Protein AF-0000000067518482 (afdb_homodimer)

Sequence (360 aa):
MDGDGMKELKRYRFFFIFLLGLFILTFINQSLGWRALQLTGNSILDMLFLLPPVLLFVGLLDQWVKKETLMKYMDKKSGIYGILFSLLLGGIAA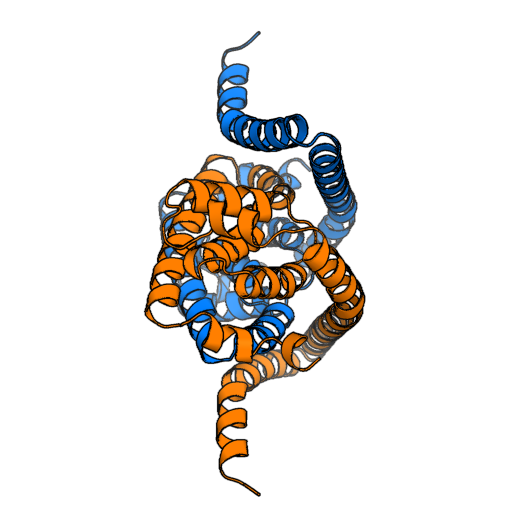GPLYVAFPIAALLLKKGASIRYIVFFLGVWTTAKLPILVYEYSSFGATFTLIHIGFGLVFFYIMGIIFERFYDQEELLRYDVMEEMMDGDGMKELKRYRFFFIFLLGLFILTFINQSLGWRALQLTGNSILDMLFLLPPVLLFVGLLDQWVKKETLMKYMDKKSGIYGILFSLLLGGIAAGPLYVAFPIAALLLKKGASIRYIVFFLGVWTTAKLPILVYEYSSFGATFTLIHIGFGLVFFYIMGIIFERFYDQEELLRYDVMEEM

InterPro domains:
  IPR005524 Predicted permease DUF318 [PF03773] (36-176)

Structure (mmCIF, N/CA/C/O backbone):
data_AF-0000000067518482-model_v1
#
loop_
_entity.id
_entity.type
_entity.pdbx_description
1 polymer Permease
#
loop_
_atom_site.group_PDB
_atom_site.id
_atom_site.type_symbol
_atom_site.label_atom_id
_atom_site.label_alt_id
_atom_site.label_comp_id
_atom_site.label_asym_id
_atom_site.label_entity_id
_atom_site.label_seq_id
_atom_site.pdbx_PDB_ins_code
_atom_site.Cartn_x
_atom_site.Cartn_y
_atom_site.Cartn_z
_atom_site.occupancy
_atom_site.B_iso_or_equiv
_atom_site.auth_seq_id
_atom_site.auth_comp_id
_atom_site.auth_asym_id
_atom_site.auth_atom_id
_atom_site.pdbx_PDB_model_num
ATOM 1 N N . MET A 1 1 ? 5.207 -3.809 39.375 1 31.06 1 MET A N 1
ATOM 2 C CA . MET A 1 1 ? 5.242 -4.137 37.938 1 31.06 1 MET A CA 1
ATOM 3 C C . MET A 1 1 ? 3.912 -3.807 37.281 1 31.06 1 MET A C 1
ATOM 5 O O . MET A 1 1 ? 2.924 -4.516 37.469 1 31.06 1 MET A O 1
ATOM 9 N N . ASP A 1 2 ? 3.574 -2.568 36.844 1 39.62 2 ASP A N 1
ATOM 10 C CA . ASP A 1 2 ? 2.293 -1.878 36.938 1 39.62 2 ASP A CA 1
ATOM 11 C C . ASP A 1 2 ? 1.369 -2.262 35.781 1 39.62 2 ASP A C 1
ATOM 13 O O . ASP A 1 2 ? 1.831 -2.729 34.75 1 39.62 2 ASP A O 1
ATOM 17 N N . GLY A 1 3 ? 0.016 -2.172 35.969 1 45.78 3 GLY A N 1
ATOM 18 C CA . GLY A 1 3 ? -1.183 -2.43 35.188 1 45.78 3 GLY A CA 1
ATOM 19 C C . GLY A 1 3 ? -1.07 -1.954 33.75 1 45.78 3 GLY A C 1
ATOM 20 O O . GLY A 1 3 ? -1.783 -2.443 32.875 1 45.78 3 GLY A O 1
ATOM 21 N N . ASP A 1 4 ? -0.417 -0.944 33.469 1 44.88 4 ASP A N 1
ATOM 22 C CA . ASP A 1 4 ? -0.22 -0.308 32.156 1 44.88 4 ASP A CA 1
ATOM 23 C C . ASP A 1 4 ? 0.688 -1.152 31.266 1 44.88 4 ASP A C 1
ATOM 25 O O . ASP A 1 4 ? 0.603 -1.079 30.031 1 44.88 4 ASP A O 1
ATOM 29 N N . GLY A 1 5 ? 1.552 -1.879 31.75 1 42.25 5 GLY A N 1
ATOM 30 C CA . GLY A 1 5 ? 2.475 -2.773 31.078 1 42.25 5 GLY A CA 1
ATOM 31 C C . GLY A 1 5 ? 1.782 -3.938 30.391 1 42.25 5 GLY A C 1
ATOM 32 O O . GLY A 1 5 ? 2.199 -4.371 29.312 1 42.25 5 GLY A O 1
ATOM 33 N N . MET A 1 6 ? 0.804 -4.469 31.016 1 44 6 MET A N 1
ATOM 34 C CA . MET A 1 6 ? 0.099 -5.637 30.484 1 44 6 MET A CA 1
ATOM 35 C C . MET A 1 6 ? -0.773 -5.254 29.297 1 44 6 MET A C 1
ATOM 37 O O . MET A 1 6 ? -1.051 -6.086 28.438 1 44 6 MET A O 1
ATOM 41 N N . LYS A 1 7 ? -1.356 -4.043 29.344 1 45.06 7 LYS A N 1
ATOM 42 C CA . LYS A 1 7 ? -2.174 -3.609 28.219 1 45.06 7 LYS A CA 1
ATOM 43 C C . LYS A 1 7 ? -1.314 -3.355 26.969 1 45.06 7 LYS A C 1
ATOM 45 O O . LYS A 1 7 ? -1.754 -3.592 25.844 1 45.06 7 LYS A O 1
ATOM 50 N N . GLU A 1 8 ? -0.132 -2.885 27.109 1 43.56 8 GLU A N 1
ATOM 51 C CA . GLU A 1 8 ? 0.825 -2.74 26.016 1 43.56 8 GLU A CA 1
ATOM 52 C C . GLU A 1 8 ? 1.25 -4.102 25.469 1 43.56 8 GLU A C 1
ATOM 54 O O . GLU A 1 8 ? 1.471 -4.254 24.266 1 43.56 8 GLU A O 1
ATOM 59 N N . LEU A 1 9 ? 1.416 -5.051 26.375 1 43.38 9 LEU A N 1
ATOM 60 C CA . LEU A 1 9 ? 1.848 -6.379 25.953 1 43.38 9 LEU A CA 1
ATOM 61 C C . LEU A 1 9 ? 0.787 -7.043 25.094 1 43.38 9 LEU A C 1
ATOM 63 O O . LEU A 1 9 ? 1.115 -7.746 24.125 1 43.38 9 LEU A O 1
ATOM 67 N N . LYS A 1 10 ? -0.433 -6.844 25.422 1 47.19 10 LYS A N 1
ATOM 68 C CA . LYS A 1 10 ? -1.523 -7.414 24.641 1 47.19 10 LYS A CA 1
ATOM 69 C C . LYS A 1 10 ? -1.585 -6.785 23.25 1 47.19 10 LYS A C 1
ATOM 71 O O . LYS A 1 10 ? -1.958 -7.449 22.281 1 47.19 10 LYS A O 1
ATOM 76 N N . ARG A 1 11 ? -1.484 -5.48 23.234 1 42.28 11 ARG A N 1
ATOM 77 C CA . ARG A 1 11 ? -1.442 -4.738 21.984 1 42.28 11 ARG A CA 1
ATOM 78 C C . ARG A 1 11 ? -0.345 -5.277 21.078 1 42.28 11 ARG A C 1
ATOM 80 O O . ARG A 1 11 ? -0.519 -5.332 19.844 1 42.28 11 ARG A O 1
ATOM 87 N N . TYR A 1 12 ? 0.731 -5.773 21.688 1 41.78 12 TYR A N 1
ATOM 88 C CA . TYR A 1 12 ? 1.867 -6.34 20.969 1 41.78 12 TYR A CA 1
ATOM 89 C C . TYR A 1 12 ? 1.658 -7.824 20.703 1 41.78 12 TYR A C 1
ATOM 91 O O . TYR A 1 12 ? 2.508 -8.477 20.094 1 41.78 12 TYR A O 1
ATOM 99 N N . ARG A 1 13 ? 0.542 -8.266 21.141 1 45 13 ARG A N 1
ATOM 100 C CA . ARG A 1 13 ? 0.273 -9.695 20.953 1 45 13 ARG A CA 1
ATOM 101 C C . ARG A 1 13 ? 0.223 -10.055 19.484 1 45 13 ARG A C 1
ATOM 103 O O . ARG A 1 13 ? 0.761 -11.086 19.062 1 45 13 ARG A O 1
ATOM 110 N N . PHE A 1 14 ? -0.592 -9.297 18.766 1 38.81 14 PHE A N 1
ATOM 111 C CA . PHE A 1 14 ? -0.639 -9.594 17.344 1 38.81 14 PHE A CA 1
ATOM 112 C C . PHE A 1 14 ? 0.748 -9.484 16.719 1 38.81 14 PHE A C 1
ATOM 114 O O . PHE A 1 14 ? 1.125 -10.305 15.875 1 38.81 14 PHE A O 1
ATOM 121 N N . PHE A 1 15 ? 1.521 -8.406 17.125 1 41.53 15 PHE A N 1
ATOM 122 C CA . PHE A 1 15 ? 2.943 -8.367 16.812 1 41.53 15 PHE A CA 1
ATOM 123 C C . PHE A 1 15 ? 3.639 -9.641 17.281 1 41.53 15 PHE A C 1
ATOM 125 O O . PHE A 1 15 ? 4.434 -10.234 16.547 1 41.53 15 PHE A O 1
ATOM 132 N N . PHE A 1 16 ? 3.225 -10.047 18.422 1 44.53 16 PHE A N 1
ATOM 133 C CA . PHE A 1 16 ? 3.812 -11.258 18.984 1 44.53 16 PHE A CA 1
ATOM 134 C C . PHE A 1 16 ? 3.34 -12.484 18.219 1 44.53 16 PHE A C 1
ATOM 136 O O . PHE A 1 16 ? 4.121 -13.406 17.953 1 44.53 16 PHE A O 1
ATOM 143 N N . ILE A 1 17 ? 2.16 -12.477 17.766 1 48.31 17 ILE A N 1
ATOM 144 C CA . ILE A 1 17 ? 1.661 -13.617 17.016 1 48.31 17 ILE A CA 1
ATOM 145 C C . ILE A 1 17 ? 2.297 -13.648 15.633 1 48.31 17 ILE A C 1
ATOM 147 O O . ILE A 1 17 ? 2.689 -14.711 15.141 1 48.31 17 ILE A O 1
ATOM 151 N N . PHE A 1 18 ? 2.346 -12.508 14.984 1 44.28 18 PHE A N 1
ATOM 152 C CA . PHE A 1 18 ? 3.064 -12.422 13.719 1 44.28 18 PHE A CA 1
ATOM 153 C C . PHE A 1 18 ? 4.531 -12.789 13.898 1 44.28 18 PHE A C 1
ATOM 155 O O . PHE A 1 18 ? 5.09 -13.555 13.117 1 44.28 18 PHE A O 1
ATOM 162 N N . LEU A 1 19 ? 5.145 -12.203 14.945 1 48.22 19 LEU A N 1
ATOM 163 C CA . LEU A 1 19 ? 6.492 -12.609 15.312 1 48.22 19 LEU A CA 1
ATOM 164 C C . LEU A 1 19 ? 6.543 -14.102 15.617 1 48.22 19 LEU A C 1
ATOM 166 O O . LEU A 1 19 ? 7.504 -14.789 15.25 1 48.22 19 LEU A O 1
ATOM 170 N N . LEU A 1 20 ? 5.539 -14.523 16.172 1 48.78 20 LEU A N 1
ATOM 171 C CA . LEU A 1 20 ? 5.449 -15.945 16.469 1 48.78 20 LEU A CA 1
ATOM 172 C C . LEU A 1 20 ? 5.312 -16.75 15.18 1 48.78 20 LEU A C 1
ATOM 174 O O . LEU A 1 20 ? 5.926 -17.812 15.039 1 48.78 20 LEU A O 1
ATOM 178 N N . GLY A 1 21 ? 4.531 -16.344 14.297 1 49.41 21 GLY A N 1
ATOM 179 C CA . GLY A 1 21 ? 4.434 -17.016 13.016 1 49.41 21 GLY A CA 1
ATOM 180 C C . GLY A 1 21 ? 5.742 -17.031 12.25 1 49.41 21 GLY A C 1
ATOM 181 O O . GLY A 1 21 ? 6.141 -18.078 11.711 1 49.41 21 GLY A O 1
ATOM 182 N N . LEU A 1 22 ? 6.328 -15.797 12.164 1 48.97 22 LEU A N 1
ATOM 183 C CA . LEU A 1 22 ? 7.688 -15.773 11.641 1 48.97 22 LEU A CA 1
ATOM 184 C C . LEU A 1 22 ? 8.594 -16.719 12.43 1 48.97 22 LEU A C 1
ATOM 186 O O . LEU A 1 22 ? 9.445 -17.391 11.852 1 48.97 22 LEU A O 1
ATOM 190 N N . PHE A 1 23 ? 8.344 -16.609 13.688 1 49.47 23 PHE A N 1
ATOM 191 C CA . PHE A 1 23 ? 9.086 -17.5 14.578 1 49.47 23 PHE A CA 1
ATOM 192 C C . PHE A 1 23 ? 8.797 -18.953 14.258 1 49.47 23 PHE A C 1
ATOM 194 O O . PHE A 1 23 ? 9.719 -19.781 14.195 1 49.47 23 PHE A O 1
ATOM 201 N N . ILE A 1 24 ? 7.625 -19.266 14.102 1 49.78 24 ILE A N 1
ATOM 202 C CA . ILE A 1 24 ? 7.262 -20.641 13.773 1 49.78 24 ILE A CA 1
ATOM 203 C C . ILE A 1 24 ? 7.82 -21.016 12.398 1 49.78 24 ILE A C 1
ATOM 205 O O . ILE A 1 24 ? 8.375 -22.109 12.219 1 49.78 24 ILE A O 1
ATOM 209 N N . LEU A 1 25 ? 7.676 -20.234 11.492 1 47.28 25 LEU A N 1
ATOM 210 C CA . LEU A 1 25 ? 8.266 -20.5 10.18 1 47.28 25 LEU A CA 1
ATOM 211 C C . LEU A 1 25 ? 9.773 -20.688 10.289 1 47.28 25 LEU A C 1
ATOM 213 O O . LEU A 1 25 ? 10.352 -21.531 9.602 1 47.28 25 LEU A O 1
ATOM 217 N N . THR A 1 26 ? 10.305 -19.766 11.102 1 47.78 26 THR A N 1
ATOM 218 C CA . THR A 1 26 ? 11.727 -19.953 11.383 1 47.78 26 THR A CA 1
ATOM 219 C C . THR A 1 26 ? 11.969 -21.328 11.992 1 47.78 26 THR A C 1
ATOM 221 O O . THR A 1 26 ? 13.008 -21.953 11.734 1 47.78 26 THR A O 1
ATOM 224 N N . PHE A 1 27 ? 11.086 -21.625 12.781 1 46.88 27 PHE A N 1
ATOM 225 C CA . PHE A 1 27 ? 11.266 -22.922 13.422 1 46.88 27 PHE A CA 1
ATOM 226 C C . PHE A 1 27 ? 11.039 -24.062 12.43 1 46.88 27 PHE A C 1
ATOM 228 O O . PHE A 1 27 ? 11.602 -25.141 12.578 1 46.88 27 PHE A O 1
ATOM 235 N N . ILE A 1 28 ? 10.125 -23.984 11.672 1 48.78 28 ILE A N 1
ATOM 236 C CA . ILE A 1 28 ? 9.898 -25.094 10.758 1 48.78 28 ILE A CA 1
ATOM 237 C C . ILE A 1 28 ? 11.047 -25.188 9.758 1 48.78 28 ILE A C 1
ATOM 239 O O . ILE A 1 28 ? 11.555 -26.266 9.484 1 48.78 28 ILE A O 1
ATOM 243 N N . ASN A 1 29 ? 11.344 -24.062 8.953 1 49.12 29 ASN A N 1
ATOM 244 C CA . ASN A 1 29 ? 12.57 -24.031 8.164 1 49.12 29 ASN A CA 1
ATOM 245 C C . ASN A 1 29 ? 13.516 -22.938 8.641 1 49.12 29 ASN A C 1
ATOM 247 O O . ASN A 1 29 ? 13.273 -21.75 8.398 1 49.12 29 ASN A O 1
ATOM 251 N N . GLN A 1 30 ? 14.336 -23.281 9.633 1 53.25 30 GLN A N 1
ATOM 252 C CA . GLN A 1 30 ? 15.258 -22.453 10.406 1 53.25 30 GLN A CA 1
ATOM 253 C C . GLN A 1 30 ? 16.016 -21.5 9.508 1 53.25 30 GLN A C 1
ATOM 255 O O . GLN A 1 30 ? 16.219 -20.328 9.859 1 53.25 30 GLN A O 1
ATOM 260 N N . SER A 1 31 ? 16.453 -21.969 8.469 1 55.66 31 SER A N 1
ATOM 261 C CA . SER A 1 31 ? 17.312 -21.141 7.625 1 55.66 31 SER A CA 1
ATOM 262 C C . SER A 1 31 ? 16.516 -20.031 6.957 1 55.66 31 SER A C 1
ATOM 264 O O . SER A 1 31 ? 16.953 -18.875 6.938 1 55.66 31 SER A O 1
ATOM 266 N N . LEU A 1 32 ? 15.328 -20.391 6.586 1 53.41 32 LEU A N 1
ATOM 267 C CA . LEU A 1 32 ? 14.484 -19.438 5.879 1 53.41 32 LEU A CA 1
ATOM 268 C C . LEU A 1 32 ? 13.914 -18.391 6.84 1 53.41 32 LEU A C 1
ATOM 270 O O . LEU A 1 32 ? 13.836 -17.219 6.508 1 53.41 32 LEU A O 1
ATOM 274 N N . GLY A 1 33 ? 13.57 -18.812 8 1 56.03 33 GLY A N 1
ATOM 275 C CA . GLY A 1 33 ? 13.039 -17.938 9.023 1 56.03 33 GLY A CA 1
ATOM 276 C C . GLY A 1 33 ? 14.039 -16.891 9.484 1 56.03 33 GLY A C 1
ATOM 277 O O . GLY A 1 33 ? 13.695 -15.711 9.625 1 56.03 33 GLY A O 1
ATOM 278 N N . TRP A 1 34 ? 15.234 -17.375 9.703 1 57.88 34 TRP A N 1
ATOM 279 C CA . TRP A 1 34 ? 16.297 -16.484 10.172 1 57.88 34 TRP A CA 1
ATOM 280 C C . TRP A 1 34 ? 16.594 -15.422 9.125 1 57.88 34 TRP A C 1
ATOM 282 O O . TRP A 1 34 ? 16.812 -14.25 9.461 1 57.88 34 TRP A O 1
ATOM 292 N N . ARG A 1 35 ? 16.562 -15.859 7.957 1 58.62 35 ARG A N 1
ATOM 293 C CA . ARG A 1 35 ? 16.859 -14.922 6.879 1 58.62 35 ARG A CA 1
ATOM 294 C C . ARG A 1 35 ? 15.742 -13.883 6.738 1 58.62 35 ARG A C 1
ATOM 296 O O . ARG A 1 35 ? 16.016 -12.703 6.543 1 58.62 35 ARG A O 1
ATOM 303 N N . ALA A 1 36 ? 14.547 -14.367 6.918 1 59.84 36 ALA A N 1
ATOM 304 C CA . ALA A 1 36 ? 13.414 -13.445 6.875 1 59.84 36 ALA A CA 1
ATOM 305 C C . ALA A 1 36 ? 13.484 -12.438 8.016 1 59.84 36 ALA A C 1
ATOM 307 O O . ALA A 1 36 ? 13.234 -11.242 7.816 1 59.84 36 ALA A O 1
ATOM 308 N N . LEU A 1 37 ? 13.836 -12.914 9.164 1 62.88 37 LEU A N 1
ATOM 309 C CA . LEU A 1 37 ? 13.969 -12.047 10.328 1 62.88 37 LEU A CA 1
ATOM 310 C C . LEU A 1 37 ? 15.102 -11.039 10.133 1 62.88 37 LEU A C 1
ATOM 312 O O . LEU A 1 37 ? 14.977 -9.875 10.516 1 62.88 37 LEU A O 1
ATOM 316 N N . GLN A 1 38 ? 16.125 -11.547 9.586 1 63.09 38 GLN A N 1
ATOM 317 C CA . GLN A 1 38 ? 17.25 -10.656 9.32 1 63.09 38 GLN A CA 1
ATOM 318 C C . GLN A 1 38 ? 16.891 -9.594 8.289 1 63.09 38 GLN A C 1
ATOM 320 O O . GLN A 1 38 ? 17.266 -8.43 8.438 1 63.09 38 GLN A O 1
ATOM 325 N N . LEU A 1 39 ? 16.172 -10.102 7.324 1 60.75 39 LEU A N 1
ATOM 326 C CA . LEU A 1 39 ? 15.766 -9.156 6.297 1 60.75 39 LEU A CA 1
ATOM 327 C C . LEU A 1 39 ? 14.812 -8.109 6.871 1 60.75 39 LEU A C 1
ATOM 329 O O . LEU A 1 39 ? 14.953 -6.918 6.59 1 60.75 39 LEU A O 1
ATOM 333 N N . THR A 1 40 ? 13.914 -8.633 7.684 1 62 40 THR A N 1
ATOM 334 C CA . THR A 1 40 ? 12.977 -7.719 8.328 1 62 40 THR A CA 1
ATOM 335 C C . THR A 1 40 ? 13.711 -6.789 9.289 1 62 40 THR A C 1
ATOM 337 O O . THR A 1 40 ? 13.438 -5.586 9.328 1 62 40 THR A O 1
ATOM 340 N N . GLY A 1 41 ? 14.578 -7.348 10.008 1 65.62 41 GLY A N 1
ATOM 341 C CA . GLY A 1 41 ? 15.383 -6.547 10.914 1 65.62 41 GLY A CA 1
ATOM 342 C C . GLY A 1 41 ? 16.188 -5.469 10.203 1 65.62 41 GLY A C 1
ATOM 343 O O . GLY A 1 41 ? 16.219 -4.32 10.641 1 65.62 41 GLY A O 1
ATOM 344 N N . ASN A 1 42 ? 16.812 -5.867 9.109 1 64 42 ASN A N 1
ATOM 345 C CA . ASN A 1 42 ? 17.578 -4.906 8.328 1 64 42 ASN A CA 1
ATOM 346 C C . ASN A 1 42 ? 16.688 -3.811 7.75 1 64 42 ASN A C 1
ATOM 348 O O . ASN A 1 42 ? 17.078 -2.648 7.68 1 64 42 ASN A O 1
ATOM 352 N N . SER A 1 43 ? 15.477 -4.254 7.402 1 62.69 43 SER A N 1
ATOM 353 C CA . SER A 1 43 ? 14.539 -3.262 6.887 1 62.69 43 SER A CA 1
ATOM 354 C C . SER A 1 43 ? 14.141 -2.262 7.965 1 62.69 43 SER A C 1
ATOM 356 O O . SER A 1 43 ? 13.984 -1.071 7.688 1 62.69 43 SER A O 1
ATOM 358 N N . ILE A 1 44 ? 14.039 -2.797 9.148 1 67.56 44 ILE A N 1
ATOM 359 C CA . ILE A 1 44 ? 13.703 -1.922 10.266 1 67.56 44 ILE A CA 1
ATOM 360 C C . ILE A 1 44 ? 14.859 -0.953 10.523 1 67.56 44 ILE A C 1
ATOM 362 O O . ILE A 1 44 ? 14.633 0.242 10.734 1 67.56 44 ILE A O 1
ATOM 366 N N . LEU A 1 45 ? 16.016 -1.539 10.398 1 65.25 45 LEU A N 1
ATOM 367 C CA . LEU A 1 45 ? 17.188 -0.687 10.594 1 65.25 45 LEU A CA 1
ATOM 368 C C . LEU A 1 45 ? 17.297 0.352 9.477 1 65.25 45 LEU A C 1
ATOM 370 O O . LEU A 1 45 ? 17.609 1.514 9.734 1 65.25 45 LEU A O 1
ATOM 374 N N . ASP A 1 46 ? 17.016 -0.077 8.281 1 64.56 46 ASP A N 1
ATOM 375 C CA . ASP A 1 46 ? 17 0.847 7.152 1 64.56 46 ASP A CA 1
ATOM 376 C C . ASP A 1 46 ? 15.992 1.976 7.387 1 64.56 46 ASP A C 1
ATOM 378 O O . ASP A 1 46 ? 16.297 3.143 7.121 1 64.56 46 ASP A O 1
ATOM 382 N N . MET A 1 47 ? 14.945 1.596 7.918 1 64.69 47 MET A N 1
ATOM 383 C CA . MET A 1 47 ? 13.898 2.578 8.188 1 64.69 47 MET A CA 1
ATOM 384 C C . MET A 1 47 ? 14.344 3.564 9.258 1 64.69 47 MET A C 1
ATOM 386 O O . MET A 1 47 ? 14.125 4.77 9.125 1 64.69 47 MET A O 1
ATOM 390 N N . LEU A 1 48 ? 14.953 2.979 10.273 1 70.06 48 LEU A N 1
ATOM 391 C CA . LEU A 1 48 ? 15.391 3.834 11.375 1 70.06 48 LEU A CA 1
ATOM 392 C C . LEU A 1 48 ? 16.453 4.82 10.898 1 70.06 48 LEU A C 1
ATOM 394 O O . LEU A 1 48 ? 16.484 5.973 11.336 1 70.06 48 LEU A O 1
ATOM 398 N N . PHE A 1 49 ? 17.25 4.309 10 1 68 49 PHE A N 1
ATOM 399 C CA . PHE A 1 49 ? 18.312 5.172 9.492 1 68 49 PHE A CA 1
ATOM 400 C C . PHE A 1 49 ? 17.75 6.223 8.539 1 68 49 PHE A C 1
ATOM 402 O O . PHE A 1 49 ? 18.297 7.324 8.438 1 68 49 PHE A O 1
ATOM 409 N N . LEU A 1 50 ? 16.703 5.875 7.953 1 69 50 LEU A N 1
ATOM 410 C CA . LEU A 1 50 ? 16.078 6.781 6.992 1 69 50 LEU A CA 1
ATOM 411 C C . LEU A 1 50 ? 15.258 7.844 7.707 1 69 50 LEU A C 1
ATOM 413 O O . LEU A 1 50 ? 15.086 8.953 7.195 1 69 50 LEU A O 1
ATOM 417 N N . LEU A 1 51 ? 14.898 7.609 8.945 1 71.25 51 LEU A N 1
ATOM 418 C CA . LEU A 1 51 ? 13.977 8.477 9.664 1 71.25 51 LEU A CA 1
ATOM 419 C C . LEU A 1 51 ? 14.602 9.836 9.938 1 71.25 51 LEU A C 1
ATOM 421 O O . LEU A 1 51 ? 13.992 10.875 9.68 1 71.25 51 LEU A O 1
ATOM 425 N N . PRO A 1 52 ? 15.836 9.875 10.359 1 69.69 52 PRO A N 1
ATOM 426 C CA . PRO A 1 52 ? 16.406 11.188 10.68 1 69.69 52 PRO A CA 1
ATOM 427 C C . PRO A 1 52 ? 16.453 12.117 9.469 1 69.69 52 PRO A C 1
ATOM 429 O O . PRO A 1 52 ? 15.992 13.258 9.531 1 69.69 52 PRO A O 1
ATOM 432 N N . PRO A 1 53 ? 16.984 11.664 8.375 1 74.06 53 PRO A N 1
ATOM 433 C CA . PRO A 1 53 ? 16.969 12.539 7.199 1 74.06 53 PRO A CA 1
ATOM 434 C C . PRO A 1 53 ? 15.547 12.938 6.793 1 74.06 53 PRO A C 1
ATOM 436 O O . PRO A 1 53 ? 15.32 14.062 6.336 1 74.06 53 PRO A O 1
ATOM 439 N N . VAL A 1 54 ? 14.625 12.102 6.922 1 72.81 54 VAL A N 1
ATOM 440 C CA . VAL A 1 54 ? 13.242 12.367 6.555 1 72.81 54 VAL A CA 1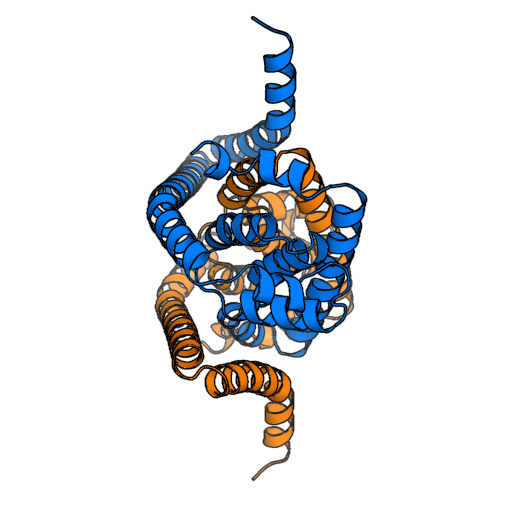
ATOM 441 C C . VAL A 1 54 ? 12.656 13.43 7.484 1 72.81 54 VAL A C 1
ATOM 443 O O . VAL A 1 54 ? 11.953 14.336 7.031 1 72.81 54 VAL A O 1
ATOM 446 N N . LEU A 1 55 ? 13.023 13.289 8.711 1 73.69 55 LEU A N 1
ATOM 447 C CA . LEU A 1 55 ? 12.531 14.273 9.664 1 73.69 55 LEU A CA 1
ATOM 448 C C . LEU A 1 55 ? 13.102 15.656 9.367 1 73.69 55 LEU A C 1
ATOM 450 O O . LEU A 1 55 ? 12.406 16.656 9.516 1 73.69 55 LEU A O 1
ATOM 454 N N . LEU A 1 56 ? 14.328 15.609 9.008 1 75.12 56 LEU A N 1
ATOM 455 C CA . LEU A 1 56 ? 14.945 16.875 8.625 1 75.12 56 LEU A CA 1
ATOM 456 C C . LEU A 1 56 ? 14.219 17.484 7.43 1 75.12 56 LEU A C 1
ATOM 458 O O . LEU A 1 56 ? 13.961 18.703 7.406 1 75.12 56 LEU A O 1
ATOM 462 N N . PHE A 1 57 ? 13.898 16.688 6.52 1 74.69 57 PHE A N 1
ATOM 463 C CA . PHE A 1 57 ? 13.18 17.141 5.332 1 74.69 57 PHE A CA 1
ATOM 464 C C . PHE A 1 57 ? 11.789 17.656 5.695 1 74.69 57 PHE A C 1
ATOM 466 O O . PHE A 1 57 ? 11.344 18.688 5.188 1 74.69 57 PHE A O 1
ATOM 473 N N . VAL A 1 58 ? 11.211 16.922 6.527 1 74.75 58 VAL A N 1
ATOM 474 C CA . VAL A 1 58 ? 9.875 17.312 6.953 1 74.75 58 VAL A CA 1
ATOM 475 C C . VAL A 1 58 ? 9.93 18.641 7.691 1 74.75 58 VAL A C 1
ATOM 477 O O . VAL A 1 58 ? 9.023 19.469 7.559 1 74.75 58 VAL A O 1
ATOM 480 N N . GLY A 1 59 ? 10.945 18.781 8.445 1 71.69 59 GLY A N 1
ATOM 481 C CA . GLY A 1 59 ? 11.148 20.078 9.094 1 71.69 59 GLY A CA 1
ATOM 482 C C . GLY A 1 59 ? 11.242 21.219 8.102 1 71.69 59 GLY A C 1
ATOM 483 O O . GLY A 1 59 ? 10.641 22.281 8.305 1 71.69 59 GLY A O 1
ATOM 484 N N . LEU A 1 60 ? 11.93 20.984 7.094 1 72.19 60 LEU A N 1
ATOM 485 C CA . LEU A 1 60 ? 12.055 22 6.047 1 72.19 60 LEU A CA 1
ATOM 486 C C . LEU A 1 60 ? 10.711 22.25 5.359 1 72.19 60 LEU A C 1
ATOM 488 O O . LEU A 1 60 ? 10.359 23.391 5.066 1 72.19 60 LEU A O 1
ATOM 492 N N . LEU A 1 61 ? 10.031 21.156 5.137 1 76.25 61 LEU A N 1
ATOM 493 C CA . LEU A 1 61 ? 8.711 21.266 4.539 1 76.25 61 LEU A CA 1
ATOM 494 C C . LEU A 1 61 ? 7.781 22.109 5.422 1 76.25 61 LEU A C 1
ATOM 496 O O . LEU A 1 61 ? 6.953 22.859 4.914 1 76.25 61 LEU A O 1
ATOM 500 N N . ASP A 1 62 ? 7.961 21.906 6.676 1 79.81 62 ASP A N 1
ATOM 501 C CA . ASP A 1 62 ? 7.148 22.641 7.641 1 79.81 62 ASP A CA 1
ATOM 502 C C . ASP A 1 62 ? 7.32 24.141 7.469 1 79.81 62 ASP A C 1
ATOM 504 O O . ASP A 1 62 ? 6.352 24.906 7.559 1 79.81 62 ASP A O 1
ATOM 508 N N . GLN A 1 63 ? 8.492 24.5 7.145 1 75.69 63 GLN A N 1
ATOM 509 C CA . GLN A 1 63 ? 8.789 25.922 6.977 1 75.69 63 GLN A CA 1
ATOM 510 C C . GLN A 1 63 ? 8.297 26.438 5.625 1 75.69 63 GLN A C 1
ATOM 512 O O . GLN A 1 63 ? 7.883 27.578 5.504 1 75.69 63 GLN A O 1
ATOM 517 N N . TRP A 1 64 ? 8.305 25.562 4.664 1 74.56 64 TRP A N 1
ATOM 518 C CA . TRP A 1 64 ? 7.992 25.969 3.297 1 74.56 64 TRP A CA 1
ATOM 519 C C . TRP A 1 64 ? 6.488 25.922 3.049 1 74.56 64 TRP A C 1
ATOM 521 O O . TRP A 1 64 ? 5.965 26.688 2.23 1 74.56 64 TRP A O 1
ATOM 531 N N . VAL A 1 65 ? 5.844 24.984 3.703 1 77.19 65 VAL A N 1
ATOM 532 C CA . VAL A 1 65 ? 4.41 24.812 3.496 1 77.19 65 VAL A CA 1
ATOM 533 C C . VAL A 1 65 ? 3.635 25.688 4.477 1 77.19 65 VAL A C 1
ATOM 535 O O . VAL A 1 65 ? 3.729 25.5 5.691 1 77.19 65 VAL A O 1
ATOM 538 N N . LYS A 1 66 ? 2.916 26.625 3.918 1 80.12 66 LYS A N 1
ATOM 539 C CA . LYS A 1 66 ? 2.111 27.516 4.75 1 80.12 66 LYS A CA 1
ATOM 540 C C . LYS A 1 66 ? 0.812 26.828 5.18 1 80.12 66 LYS A C 1
ATOM 542 O O . LYS A 1 66 ? 0.172 26.141 4.387 1 80.12 66 LYS A O 1
ATOM 547 N N . LYS A 1 67 ? 0.49 27.031 6.375 1 85.31 67 LYS A N 1
ATOM 548 C CA . LYS A 1 67 ? -0.735 26.484 6.953 1 85.31 67 LYS A CA 1
ATOM 549 C C . LYS A 1 67 ? -1.96 26.922 6.148 1 85.31 67 LYS A C 1
ATOM 551 O O . LYS A 1 67 ? -2.855 26.109 5.891 1 85.31 67 LYS A O 1
ATOM 556 N N . GLU A 1 68 ? -1.938 28.125 5.719 1 85.06 68 GLU A N 1
ATOM 557 C CA . GLU A 1 68 ? -3.072 28.688 4.992 1 85.06 68 GLU A CA 1
ATOM 558 C C . GLU A 1 68 ? -3.307 27.953 3.678 1 85.06 68 GLU A C 1
ATOM 560 O O . GLU A 1 68 ? -4.449 27.656 3.314 1 85.06 68 GLU A O 1
ATOM 565 N N . THR A 1 69 ? -2.246 27.656 3.033 1 78.56 69 THR A N 1
ATOM 566 C CA . THR A 1 69 ? -2.342 26.953 1.762 1 78.56 69 THR A CA 1
ATOM 567 C C . THR A 1 69 ? -2.881 25.531 1.969 1 78.56 69 THR A C 1
ATOM 569 O O . THR A 1 69 ? -3.76 25.094 1.23 1 78.56 69 THR A O 1
ATOM 572 N N . LEU A 1 70 ? -2.402 24.875 2.977 1 81.62 70 LEU A N 1
ATOM 573 C CA . LEU A 1 70 ? -2.822 23.516 3.266 1 81.62 70 LEU A CA 1
ATOM 574 C C . LEU A 1 70 ? -4.289 23.469 3.68 1 81.62 70 LEU A C 1
ATOM 576 O O . LEU A 1 70 ? -5.035 22.594 3.24 1 81.62 70 LEU A O 1
ATOM 580 N N . MET A 1 71 ? -4.664 24.422 4.434 1 83.12 71 MET A N 1
ATOM 581 C CA . MET A 1 71 ? -6.043 24.469 4.91 1 83.12 71 MET A CA 1
ATOM 582 C C . MET A 1 71 ? -7.008 24.75 3.762 1 83.12 71 MET A C 1
ATOM 584 O O . MET A 1 71 ? -8.141 24.266 3.754 1 83.12 71 MET A O 1
ATOM 588 N N . LYS A 1 72 ? -6.508 25.469 2.863 1 84.06 72 LYS A N 1
ATOM 589 C CA . LYS A 1 72 ? -7.336 25.812 1.707 1 84.06 72 LYS A CA 1
ATOM 590 C C . LYS A 1 72 ? -7.648 24.562 0.88 1 84.06 72 LYS A C 1
ATOM 592 O O . LYS A 1 72 ? -8.766 24.406 0.373 1 84.06 72 LYS A O 1
ATOM 597 N N . TYR A 1 73 ? -6.793 23.641 0.901 1 86.94 73 TYR A N 1
ATOM 598 C CA . TYR A 1 73 ? -6.93 22.547 -0.056 1 86.94 73 TYR A CA 1
ATOM 599 C C . TYR A 1 73 ? -7.23 21.234 0.655 1 86.94 73 TYR A C 1
ATOM 601 O O . TYR A 1 73 ? -7.684 20.266 0.029 1 86.94 73 TYR A O 1
ATOM 609 N N . MET A 1 74 ? -7.008 21.156 1.939 1 91.19 74 MET A N 1
ATOM 610 C CA . MET A 1 74 ? -7.164 19.875 2.605 1 91.19 74 MET A CA 1
ATOM 611 C C . MET A 1 74 ? -7.945 20.016 3.906 1 91.19 74 MET A C 1
ATOM 613 O O . MET A 1 74 ? -7.77 19.234 4.836 1 91.19 74 MET A O 1
ATOM 617 N N . ASP A 1 75 ? -8.68 21.078 3.961 1 89.12 75 ASP A N 1
ATOM 618 C CA . ASP A 1 75 ? -9.555 21.203 5.121 1 89.12 75 ASP A CA 1
ATOM 619 C C . ASP A 1 75 ? -10.789 20.328 4.977 1 89.12 75 ASP A C 1
ATOM 621 O O . ASP A 1 75 ? -11.016 19.734 3.916 1 89.12 75 ASP A O 1
ATOM 625 N N . LYS A 1 76 ? -11.586 20.203 6.008 1 89.06 76 LYS A N 1
ATOM 626 C CA . LYS A 1 76 ? -12.758 19.328 6.039 1 89.06 76 LYS A CA 1
ATOM 627 C C . LYS A 1 76 ? -13.766 19.719 4.961 1 89.06 76 LYS A C 1
ATOM 629 O O . LYS A 1 76 ? -14.484 18.875 4.441 1 89.06 76 LYS A O 1
ATOM 634 N N . LYS A 1 77 ? -13.711 20.922 4.547 1 89.62 77 LYS A N 1
ATOM 635 C CA . LYS A 1 77 ? -14.703 21.438 3.611 1 89.62 77 LYS A CA 1
ATOM 636 C C . LYS A 1 77 ? -14.172 21.422 2.182 1 89.62 77 LYS A C 1
ATOM 638 O O . LYS A 1 77 ? -14.875 21.812 1.247 1 89.62 77 LYS A O 1
ATOM 643 N N . SER A 1 78 ? -13.047 20.953 1.92 1 90.75 78 SER A N 1
ATOM 644 C CA . SER A 1 78 ? -12.375 21.078 0.629 1 90.75 78 SER A CA 1
ATOM 645 C C . SER A 1 78 ? -13.008 20.172 -0.416 1 90.75 78 SER A C 1
ATOM 647 O O . SER A 1 78 ? -12.867 20.406 -1.618 1 90.75 78 SER A O 1
ATOM 649 N N . GLY A 1 79 ? -13.688 19.125 -0.035 1 92 79 GLY A N 1
ATOM 650 C CA . GLY A 1 79 ? -14.398 18.266 -0.967 1 92 79 GLY A CA 1
ATOM 651 C C . GLY A 1 79 ? -13.5 17.641 -2.014 1 92 79 GLY A C 1
ATOM 652 O O . GLY A 1 79 ? -12.492 17 -1.678 1 92 79 GLY A O 1
ATOM 653 N N . ILE A 1 80 ? -13.828 17.906 -3.307 1 92.31 80 ILE A N 1
ATOM 654 C CA . ILE A 1 80 ? -13.125 17.266 -4.414 1 92.31 80 ILE A CA 1
ATOM 655 C C . ILE A 1 80 ? -11.703 17.828 -4.504 1 92.31 80 ILE A C 1
ATOM 657 O O . ILE A 1 80 ? -10.781 17.125 -4.926 1 92.31 80 ILE A O 1
ATOM 661 N N . TYR A 1 81 ? -11.477 19.047 -4.141 1 89.94 81 TYR A N 1
ATOM 662 C CA . TYR A 1 81 ? -10.148 19.641 -4.188 1 89.94 81 TYR A CA 1
ATOM 663 C C . TYR A 1 81 ? -9.203 18.953 -3.215 1 89.94 81 TYR A C 1
ATOM 665 O O . TYR A 1 81 ? -8.031 18.75 -3.523 1 89.94 81 TYR A O 1
ATOM 673 N N . GLY A 1 82 ? -9.734 18.609 -2.049 1 92.31 82 GLY A N 1
ATOM 674 C CA . GLY A 1 82 ? -8.93 17.844 -1.104 1 92.31 82 GLY A CA 1
ATOM 675 C C . GLY A 1 82 ? -8.5 16.484 -1.644 1 92.31 82 GLY A C 1
ATOM 676 O O . GLY A 1 82 ? -7.355 16.078 -1.452 1 92.31 82 GLY A O 1
ATOM 677 N N . ILE A 1 83 ? -9.438 15.914 -2.367 1 93.88 83 ILE A N 1
ATOM 678 C CA . ILE A 1 83 ? -9.172 14.609 -2.969 1 93.88 83 ILE A CA 1
ATOM 679 C C . ILE A 1 83 ? -8.094 14.742 -4.039 1 93.88 83 ILE A C 1
ATOM 681 O O . ILE A 1 83 ? -7.113 13.992 -4.039 1 93.88 83 ILE A O 1
ATOM 685 N N . LEU A 1 84 ? -8.25 15.688 -4.879 1 91.5 84 LEU A N 1
ATOM 686 C CA . LEU A 1 84 ? -7.316 15.883 -5.984 1 91.5 84 LEU A CA 1
ATOM 687 C C . LEU A 1 84 ? -5.926 16.25 -5.469 1 91.5 84 LEU A C 1
ATOM 689 O O . LEU A 1 84 ? -4.922 15.727 -5.965 1 91.5 84 LEU A O 1
ATOM 693 N N . PHE A 1 85 ? -5.902 17.094 -4.48 1 88.75 85 PHE A N 1
ATOM 694 C CA . PHE A 1 85 ? -4.625 17.5 -3.904 1 88.75 85 PHE A CA 1
ATOM 695 C C . PHE A 1 85 ? -3.924 16.328 -3.24 1 88.75 85 PHE A C 1
ATOM 697 O O . PHE A 1 85 ? -2.715 16.141 -3.402 1 88.75 85 PHE A O 1
ATOM 704 N N . SER A 1 86 ? -4.648 15.547 -2.457 1 92.88 86 SER A N 1
ATOM 705 C CA . SER A 1 86 ? -4.086 14.375 -1.798 1 92.88 86 SER A CA 1
ATOM 706 C C . SER A 1 86 ? -3.596 13.352 -2.816 1 92.88 86 SER A C 1
ATOM 708 O O . SER A 1 86 ? -2.566 12.703 -2.609 1 92.88 86 SER A O 1
ATOM 710 N N . LEU A 1 87 ? -4.367 13.211 -3.918 1 91.19 87 LEU A N 1
ATOM 711 C CA . LEU A 1 87 ? -3.984 12.312 -5 1 91.19 87 LEU A CA 1
ATOM 712 C C . LEU A 1 87 ? -2.66 12.742 -5.621 1 91.19 87 LEU A C 1
ATOM 714 O O . LEU A 1 87 ? -1.782 11.914 -5.863 1 91.19 87 LEU A O 1
ATOM 718 N N . LEU A 1 88 ? -2.553 13.961 -5.84 1 86.44 88 LEU A N 1
ATOM 719 C CA . LEU A 1 88 ? -1.349 14.508 -6.457 1 86.44 88 LEU A CA 1
ATOM 720 C C . LEU A 1 88 ? -0.148 14.359 -5.527 1 86.44 88 LEU A C 1
ATOM 722 O O . LEU A 1 88 ? 0.917 13.906 -5.949 1 86.44 88 LEU A O 1
ATOM 726 N N . LEU A 1 89 ? -0.334 14.773 -4.258 1 85.19 89 LEU A N 1
ATOM 727 C CA . LEU A 1 89 ? 0.75 14.703 -3.285 1 85.19 89 LEU A CA 1
ATOM 728 C C . LEU A 1 89 ? 1.227 13.266 -3.105 1 85.19 89 LEU A C 1
ATOM 730 O O . LEU A 1 89 ? 2.43 13 -3.119 1 85.19 89 LEU A O 1
ATOM 734 N N . GLY A 1 90 ? 0.308 12.32 -2.967 1 87.38 90 GLY A N 1
ATOM 735 C CA . GLY A 1 90 ? 0.652 10.914 -2.773 1 87.38 90 GLY A CA 1
ATOM 736 C C . GLY A 1 90 ? 1.164 10.25 -4.035 1 87.38 90 GLY A C 1
ATOM 737 O O . GLY A 1 90 ? 2.018 9.359 -3.971 1 87.38 90 GLY A O 1
ATOM 738 N N . GLY A 1 91 ? 0.631 10.648 -5.168 1 86.31 91 GLY A N 1
ATOM 739 C CA . GLY A 1 91 ? 0.959 10.031 -6.438 1 86.31 91 GLY A CA 1
ATOM 740 C C . GLY A 1 91 ? 2.365 10.344 -6.914 1 86.31 91 GLY A C 1
ATOM 741 O O . GLY A 1 91 ? 2.994 9.523 -7.59 1 86.31 91 GLY A O 1
ATOM 742 N N . ILE A 1 92 ? 2.848 11.469 -6.527 1 79.5 92 ILE A N 1
ATOM 743 C CA . ILE A 1 92 ? 4.156 11.883 -7.02 1 79.5 92 ILE A CA 1
ATOM 744 C C . ILE A 1 92 ? 5.203 11.688 -5.926 1 79.5 92 ILE A C 1
ATOM 746 O O . ILE A 1 92 ? 6.363 12.07 -6.094 1 79.5 92 ILE A O 1
ATOM 750 N N . ALA A 1 93 ? 4.773 11.234 -4.793 1 75.19 93 ALA A N 1
ATOM 751 C CA . ALA A 1 93 ? 5.684 11.07 -3.664 1 75.19 93 ALA A CA 1
ATOM 752 C C . ALA A 1 93 ? 6.746 10.008 -3.967 1 75.19 93 ALA A C 1
ATOM 754 O O . ALA A 1 93 ? 6.574 9.188 -4.871 1 75.19 93 ALA A O 1
ATOM 755 N N . ALA A 1 94 ? 7.812 10.219 -3.346 1 69.5 94 ALA A N 1
ATOM 756 C CA . ALA A 1 94 ? 8.938 9.297 -3.514 1 69.5 94 ALA A CA 1
ATOM 757 C C . ALA A 1 94 ? 9.25 8.578 -2.207 1 69.5 94 ALA A C 1
ATOM 759 O O . ALA A 1 94 ? 8.891 9.055 -1.127 1 69.5 94 ALA A O 1
ATOM 760 N N . GLY A 1 95 ? 9.828 7.449 -2.359 1 74.31 95 GLY A N 1
ATOM 761 C CA . GLY A 1 95 ? 10.258 6.73 -1.173 1 74.31 95 GLY A CA 1
ATOM 762 C C . GLY A 1 95 ? 9.211 5.754 -0.656 1 74.31 95 GLY A C 1
ATOM 763 O O . GLY A 1 95 ? 8.094 5.707 -1.169 1 74.31 95 GLY A O 1
ATOM 764 N N . PRO A 1 96 ? 9.57 5.102 0.313 1 76.62 96 PRO A N 1
ATOM 765 C CA . PRO A 1 96 ? 8.656 4.121 0.902 1 76.62 96 PRO A CA 1
ATOM 766 C C . PRO A 1 96 ? 7.598 4.762 1.797 1 76.62 96 PRO A C 1
ATOM 768 O O . PRO A 1 96 ? 7.656 5.969 2.059 1 76.62 96 PRO A O 1
ATOM 771 N N . LEU A 1 97 ? 6.609 3.963 2.146 1 83.81 97 LEU A N 1
ATOM 772 C CA . LEU A 1 97 ? 5.465 4.449 2.904 1 83.81 97 LEU A CA 1
ATOM 773 C C . LEU A 1 97 ? 5.906 5.039 4.242 1 83.81 97 LEU A C 1
ATOM 775 O O . LEU A 1 97 ? 5.262 5.949 4.766 1 83.81 97 LEU A O 1
ATOM 779 N N . TYR A 1 98 ? 6.953 4.59 4.785 1 80.38 98 TYR A N 1
ATOM 780 C CA . TYR A 1 98 ? 7.348 5.09 6.098 1 80.38 98 TYR A CA 1
ATOM 781 C C . TYR A 1 98 ? 7.789 6.547 6.016 1 80.38 98 TYR A C 1
ATOM 783 O O . TYR A 1 98 ? 7.805 7.258 7.023 1 80.38 98 TYR A O 1
ATOM 791 N N . VAL A 1 99 ? 8.133 6.984 4.848 1 81.62 99 VAL A N 1
ATOM 792 C CA . VAL A 1 99 ? 8.445 8.398 4.637 1 81.62 99 VAL A CA 1
ATOM 793 C C . VAL A 1 99 ? 7.16 9.219 4.691 1 81.62 99 VAL A C 1
ATOM 795 O O . VAL A 1 99 ? 7.18 10.391 5.086 1 81.62 99 VAL A O 1
ATOM 798 N N . ALA A 1 100 ? 6.078 8.625 4.336 1 88.81 100 ALA A N 1
ATOM 799 C CA . ALA A 1 100 ? 4.793 9.312 4.25 1 88.81 100 ALA A CA 1
ATOM 800 C C . ALA A 1 100 ? 4.246 9.625 5.641 1 88.81 100 ALA A C 1
ATOM 802 O O . ALA A 1 100 ? 3.498 10.594 5.812 1 88.81 100 ALA A O 1
ATOM 803 N N . PHE A 1 101 ? 4.648 8.898 6.648 1 87.88 101 PHE A N 1
ATOM 804 C CA . PHE A 1 101 ? 4.035 9.023 7.965 1 87.88 101 PHE A CA 1
ATOM 805 C C . PHE A 1 101 ? 4.402 10.359 8.609 1 87.88 101 PHE A C 1
ATOM 807 O O . PHE A 1 101 ? 3.529 11.094 9.07 1 87.88 101 PHE A O 1
ATOM 814 N N . PRO A 1 102 ? 5.688 10.711 8.617 1 84.44 102 PRO A N 1
ATOM 815 C CA . PRO A 1 102 ? 6.008 12.023 9.18 1 84.44 102 PRO A CA 1
ATOM 816 C C . PRO A 1 102 ? 5.43 13.18 8.367 1 84.44 102 PRO A C 1
ATOM 818 O O . PRO A 1 102 ? 5.09 14.227 8.922 1 84.44 102 PRO A O 1
ATOM 821 N N . ILE A 1 103 ? 5.34 13.008 7.078 1 87.5 103 ILE A N 1
ATOM 822 C CA . ILE A 1 103 ? 4.711 14.016 6.23 1 87.5 103 ILE A CA 1
ATOM 823 C C . ILE A 1 103 ? 3.23 14.133 6.578 1 87.5 103 ILE A C 1
ATOM 825 O O . ILE A 1 103 ? 2.703 15.242 6.711 1 87.5 103 ILE A O 1
ATOM 829 N N . ALA A 1 104 ? 2.639 13.016 6.742 1 92 104 ALA A N 1
ATOM 830 C CA . ALA A 1 104 ? 1.234 12.992 7.145 1 92 104 ALA A CA 1
ATOM 831 C C . ALA A 1 104 ? 1.034 13.695 8.484 1 92 104 ALA A C 1
ATOM 833 O O . ALA A 1 104 ? 0.091 14.469 8.648 1 92 104 ALA A O 1
ATOM 834 N N . ALA A 1 105 ? 1.921 13.43 9.398 1 87.81 105 ALA A N 1
ATOM 835 C CA . ALA A 1 105 ? 1.849 14.062 10.711 1 87.81 105 ALA A CA 1
ATOM 836 C C . ALA A 1 105 ? 1.991 15.578 10.602 1 87.81 105 ALA A C 1
ATOM 838 O O . ALA A 1 105 ? 1.27 16.328 11.266 1 87.81 105 ALA A O 1
ATOM 839 N N . LEU A 1 106 ? 2.902 15.992 9.828 1 86.69 106 LEU A N 1
ATOM 840 C CA . LEU A 1 106 ? 3.111 17.422 9.609 1 86.69 106 LEU A CA 1
ATOM 841 C C . LEU A 1 106 ? 1.868 18.062 9.008 1 86.69 106 LEU A C 1
ATOM 843 O O . LEU A 1 106 ? 1.456 19.141 9.445 1 86.69 106 LEU A O 1
ATOM 847 N N . LEU A 1 107 ? 1.279 17.453 8.016 1 90.25 107 LEU A N 1
ATOM 848 C CA . LEU A 1 107 ? 0.083 18 7.375 1 90.25 107 LEU A CA 1
ATOM 849 C C . LEU A 1 107 ? -1.074 18.078 8.367 1 90.25 107 LEU A C 1
ATOM 851 O O . LEU A 1 107 ? -1.832 19.047 8.359 1 90.25 107 LEU A O 1
ATOM 855 N N . LEU A 1 108 ? -1.138 17.109 9.1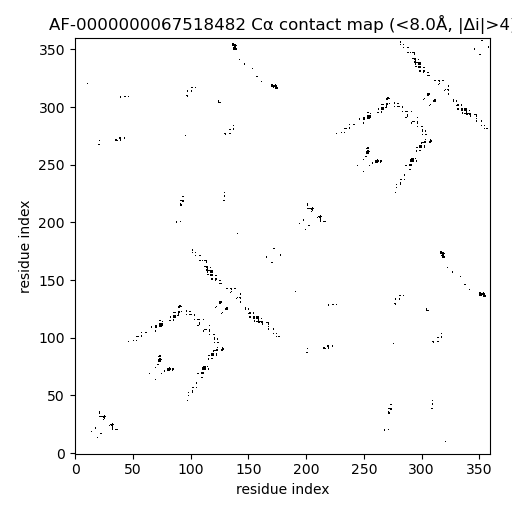8 1 90.5 108 LEU A N 1
ATOM 856 C CA . LEU A 1 108 ? -2.16 17.109 10.219 1 90.5 108 LEU A CA 1
ATOM 857 C C . LEU A 1 108 ? -1.947 18.266 11.195 1 90.5 108 LEU A C 1
ATOM 859 O O . LEU A 1 108 ? -2.902 18.938 11.586 1 90.5 108 LEU A O 1
ATOM 863 N N . LYS A 1 109 ? -0.76 18.422 11.547 1 87.56 109 LYS A N 1
ATOM 864 C CA . LYS A 1 109 ? -0.412 19.5 12.461 1 87.56 109 LYS A CA 1
ATOM 865 C C . LYS A 1 109 ? -0.76 20.859 11.875 1 87.56 109 LYS A C 1
ATOM 867 O O . LYS A 1 109 ? -1.12 21.781 12.602 1 87.56 109 LYS A O 1
ATOM 872 N N . LYS A 1 110 ? -0.723 20.922 10.641 1 89.12 110 LYS A N 1
ATOM 873 C CA . LYS A 1 110 ? -0.986 22.188 9.961 1 89.12 110 LYS A CA 1
ATOM 874 C C . LYS A 1 110 ? -2.473 22.344 9.656 1 89.12 110 LYS A C 1
ATOM 876 O O . LYS A 1 110 ? -2.879 23.328 9.023 1 89.12 110 LYS A O 1
ATOM 881 N N . GLY A 1 111 ? -3.215 21.328 9.953 1 88.44 111 GLY A N 1
ATOM 882 C CA . GLY A 1 111 ? -4.652 21.516 9.938 1 88.44 111 GLY A CA 1
ATOM 883 C C . GLY A 1 111 ? -5.359 20.703 8.867 1 88.44 111 GLY A C 1
ATOM 884 O O . GLY A 1 111 ? -6.562 20.859 8.656 1 88.44 111 GLY A O 1
ATOM 885 N N . ALA A 1 112 ? -4.641 19.906 8.18 1 92.5 112 ALA A N 1
ATOM 886 C CA . ALA A 1 112 ? -5.285 19.062 7.176 1 92.5 112 ALA A CA 1
ATOM 887 C C . ALA A 1 112 ? -6.297 18.109 7.816 1 92.5 112 ALA A C 1
ATOM 889 O O . ALA A 1 112 ? -6.082 17.625 8.93 1 92.5 112 ALA A O 1
ATOM 890 N N . SER A 1 113 ? -7.367 17.859 7.07 1 94.94 113 SER A N 1
ATOM 891 C CA . SER A 1 113 ? -8.391 16.953 7.562 1 94.94 113 SER A CA 1
ATOM 892 C C . SER A 1 113 ? -7.895 15.508 7.547 1 94.94 113 SER A C 1
ATOM 894 O O . SER A 1 113 ? -7.145 15.109 6.648 1 94.94 113 SER A O 1
ATOM 896 N N . ILE A 1 114 ? -8.383 14.719 8.516 1 94.88 114 ILE A N 1
ATOM 897 C CA . ILE A 1 114 ? -7.98 13.328 8.695 1 94.88 114 ILE A CA 1
ATOM 898 C C . ILE A 1 114 ? -8.352 12.523 7.449 1 94.88 114 ILE A C 1
ATOM 900 O O . ILE A 1 114 ? -7.59 11.656 7.016 1 94.88 114 ILE A O 1
ATOM 904 N N . ARG A 1 115 ? -9.484 12.828 6.883 1 96.12 115 ARG A N 1
ATOM 905 C CA . ARG A 1 115 ? -9.945 12.07 5.727 1 96.12 115 ARG A CA 1
ATOM 906 C C . ARG A 1 115 ? -8.969 12.188 4.566 1 96.12 115 ARG A C 1
ATOM 908 O O . ARG A 1 115 ? -8.664 11.188 3.902 1 96.12 115 ARG A O 1
ATOM 915 N N . TYR A 1 116 ? -8.414 13.328 4.367 1 95.94 116 TYR A N 1
ATOM 916 C CA . TYR A 1 116 ? -7.5 13.531 3.25 1 95.94 116 TYR A CA 1
ATOM 917 C C . TYR A 1 116 ? -6.121 12.961 3.568 1 95.94 116 TYR A C 1
ATOM 919 O O . TYR A 1 116 ? -5.402 12.516 2.67 1 95.94 116 TYR A O 1
ATOM 927 N N . ILE A 1 117 ? -5.746 12.914 4.832 1 94.75 117 ILE A N 1
ATOM 928 C CA . ILE A 1 117 ? -4.465 12.352 5.238 1 94.75 117 ILE A CA 1
ATOM 929 C C . ILE A 1 117 ? -4.477 10.836 5.035 1 94.75 117 ILE A C 1
ATOM 931 O O . ILE A 1 117 ? -3.516 10.266 4.516 1 94.75 117 ILE A O 1
ATOM 935 N N . VAL A 1 118 ? -5.562 10.211 5.434 1 95.19 118 VAL A N 1
ATOM 936 C CA . VAL A 1 118 ? -5.699 8.773 5.234 1 95.19 118 VAL A CA 1
ATOM 937 C C . VAL A 1 118 ? -5.723 8.461 3.74 1 95.19 118 VAL A C 1
ATOM 939 O O . VAL A 1 118 ? -5.09 7.496 3.293 1 95.19 118 VAL A O 1
ATOM 942 N N . PHE A 1 119 ? -6.465 9.242 2.996 1 96.56 119 PHE A N 1
ATOM 943 C CA . PHE A 1 119 ? -6.508 9.086 1.548 1 96.56 119 PHE A CA 1
ATOM 944 C C . PHE A 1 119 ? -5.125 9.281 0.939 1 96.56 119 PHE A C 1
ATOM 946 O O . PHE A 1 119 ? -4.711 8.516 0.063 1 96.56 119 PHE A O 1
ATOM 953 N N . PHE A 1 120 ? -4.379 10.266 1.387 1 95.25 120 PHE A N 1
ATOM 954 C CA . PHE A 1 120 ? -3.01 10.547 0.971 1 95.25 120 PHE A CA 1
ATOM 955 C C . PHE A 1 120 ? -2.115 9.336 1.209 1 95.25 120 PHE A C 1
ATOM 957 O O . PHE A 1 120 ? -1.37 8.922 0.318 1 95.25 120 PHE A O 1
ATOM 964 N N . LEU A 1 121 ? -2.166 8.734 2.348 1 93.88 121 LEU A N 1
ATOM 965 C CA . LEU A 1 121 ? -1.378 7.551 2.67 1 93.88 121 LEU A CA 1
ATOM 966 C C . LEU A 1 121 ? -1.764 6.379 1.772 1 93.88 121 LEU A C 1
ATOM 968 O O . LEU A 1 121 ? -0.902 5.605 1.349 1 93.88 121 LEU A O 1
ATOM 972 N N . GLY A 1 122 ? -3.059 6.277 1.504 1 94.38 122 GLY A N 1
ATOM 973 C CA . GLY A 1 122 ? -3.545 5.25 0.594 1 94.38 122 GLY A CA 1
ATOM 974 C C . GLY A 1 122 ? -3.014 5.406 -0.819 1 94.38 122 GLY A C 1
ATOM 975 O O . GLY A 1 122 ? -2.613 4.426 -1.448 1 94.38 122 GLY A O 1
ATOM 976 N N . VAL A 1 123 ? -3.016 6.621 -1.278 1 93.62 123 VAL A N 1
ATOM 977 C CA . VAL A 1 123 ? -2.486 6.91 -2.607 1 93.62 123 VAL A CA 1
ATOM 978 C C . VAL A 1 123 ? -0.997 6.578 -2.652 1 93.62 123 VAL A C 1
ATOM 980 O O . VAL A 1 123 ? -0.521 5.961 -3.609 1 93.62 123 VAL A O 1
ATOM 983 N N . TRP A 1 124 ? -0.303 6.957 -1.596 1 89.88 124 TRP A N 1
ATOM 984 C CA . TRP A 1 124 ? 1.13 6.703 -1.491 1 89.88 124 TRP A CA 1
ATOM 985 C C . TRP A 1 124 ? 1.434 5.219 -1.666 1 89.88 124 TRP A C 1
ATOM 987 O O . TRP A 1 124 ? 2.43 4.852 -2.293 1 89.88 124 TRP A O 1
ATOM 997 N N . THR A 1 125 ? 0.605 4.414 -1.221 1 88.06 125 THR A N 1
ATOM 998 C CA . THR A 1 125 ? 0.877 2.982 -1.202 1 88.06 125 THR A CA 1
ATOM 999 C C . THR A 1 125 ? 0.38 2.32 -2.484 1 88.06 125 THR A C 1
ATOM 1001 O O . THR A 1 125 ? 0.948 1.323 -2.934 1 88.06 125 THR A O 1
ATOM 1004 N N . THR A 1 126 ? -0.644 2.822 -3.117 1 87.88 126 THR A N 1
ATOM 1005 C CA . THR A 1 126 ? -1.306 2.037 -4.152 1 87.88 126 THR A CA 1
ATOM 1006 C C . THR A 1 126 ? -1.2 2.732 -5.508 1 87.88 126 THR A C 1
ATOM 1008 O O . THR A 1 126 ? -1.338 2.09 -6.551 1 87.88 126 THR A O 1
ATOM 1011 N N . ALA A 1 127 ? -1.007 4.008 -5.512 1 89.31 127 ALA A N 1
ATOM 1012 C CA . ALA A 1 127 ? -1.229 4.719 -6.766 1 89.31 127 ALA A CA 1
ATOM 1013 C C . ALA A 1 127 ? -0.058 5.645 -7.086 1 89.31 127 ALA A C 1
ATOM 1015 O O . ALA A 1 127 ? -0.233 6.672 -7.746 1 89.31 127 ALA A O 1
ATOM 1016 N N . LYS A 1 128 ? 1.047 5.34 -6.559 1 84.94 128 LYS A N 1
ATOM 1017 C CA . LYS A 1 128 ? 2.232 6.059 -7.012 1 84.94 128 LYS A CA 1
ATOM 1018 C C . LYS A 1 128 ? 2.52 5.777 -8.484 1 84.94 128 LYS A C 1
ATOM 1020 O O . LYS A 1 128 ? 2.242 4.68 -8.977 1 84.94 128 LYS A O 1
ATOM 1025 N N . LEU A 1 129 ? 3.227 6.66 -9.016 1 80.75 129 LEU A N 1
ATOM 1026 C CA . LEU A 1 129 ? 3.439 6.562 -10.453 1 80.75 129 LEU A CA 1
ATOM 1027 C C . LEU A 1 129 ? 4.254 5.324 -10.797 1 80.75 129 LEU A C 1
ATOM 1029 O O . LEU A 1 129 ? 3.875 4.551 -11.68 1 80.75 129 LEU A O 1
ATOM 1033 N N . PRO A 1 130 ? 5.41 5.102 -10.18 1 78.75 130 PRO A N 1
ATOM 1034 C CA . PRO A 1 130 ? 6.164 3.891 -10.516 1 78.75 130 PRO A CA 1
ATOM 1035 C C . PRO A 1 130 ? 5.363 2.613 -10.281 1 78.75 130 PRO A C 1
ATOM 1037 O O . PRO A 1 130 ? 5.484 1.654 -11.047 1 78.75 130 PRO A O 1
ATOM 1040 N N . ILE A 1 131 ? 4.555 2.586 -9.273 1 83.38 131 ILE A N 1
ATOM 1041 C CA . ILE A 1 131 ? 3.727 1.425 -8.953 1 83.38 131 ILE A CA 1
ATOM 1042 C C . ILE A 1 131 ? 2.68 1.225 -10.047 1 83.38 131 ILE A C 1
ATOM 1044 O O . ILE A 1 131 ? 2.453 0.101 -10.5 1 83.38 131 ILE A O 1
ATOM 1048 N N . LEU A 1 132 ? 2.143 2.311 -10.508 1 85.06 132 LEU A N 1
ATOM 1049 C CA . LEU A 1 132 ? 1.133 2.256 -11.562 1 85.06 132 LEU A CA 1
ATOM 1050 C C . LEU A 1 132 ? 1.718 1.68 -12.852 1 85.06 132 LEU A C 1
ATOM 1052 O O . LEU A 1 132 ? 1.088 0.847 -13.5 1 85.06 132 LEU A O 1
ATOM 1056 N N . VAL A 1 133 ? 2.801 2.131 -13.148 1 81.06 133 VAL A N 1
ATOM 1057 C CA . VAL A 1 133 ? 3.453 1.699 -14.383 1 81.06 133 VAL A CA 1
ATOM 1058 C C . VAL A 1 133 ? 3.768 0.207 -14.305 1 81.06 133 VAL A C 1
ATOM 1060 O O . VAL A 1 133 ? 3.492 -0.541 -15.25 1 81.06 133 VAL A O 1
ATOM 1063 N N . TYR A 1 134 ? 4.266 -0.239 -13.195 1 79.69 134 TYR A N 1
ATOM 1064 C CA . TYR A 1 134 ? 4.652 -1.638 -13.047 1 79.69 134 TYR A CA 1
ATOM 1065 C C . TYR A 1 134 ? 3.424 -2.537 -12.977 1 79.69 134 TYR A C 1
ATOM 1067 O O . TYR A 1 134 ? 3.424 -3.641 -13.531 1 79.69 134 TYR A O 1
ATOM 1075 N N . GLU A 1 135 ? 2.51 -2.062 -12.297 1 85.38 135 GLU A N 1
ATOM 1076 C CA . GLU A 1 135 ? 1.278 -2.844 -12.227 1 85.38 135 GLU A CA 1
ATOM 1077 C C . GLU A 1 135 ? 0.644 -3.004 -13.602 1 85.38 135 GLU A C 1
ATOM 1079 O O . GLU A 1 135 ? 0.185 -4.094 -13.953 1 85.38 135 GLU A O 1
ATOM 1084 N N . TYR A 1 136 ? 0.68 -1.949 -14.289 1 85.38 136 TYR A N 1
ATOM 1085 C CA . TYR A 1 136 ? 0.155 -1.971 -15.648 1 85.38 136 TYR A CA 1
ATOM 1086 C C . TYR A 1 136 ? 0.925 -2.961 -16.516 1 85.38 136 TYR A C 1
ATOM 1088 O O . TYR A 1 136 ? 0.326 -3.752 -17.25 1 85.38 136 TYR A O 1
ATOM 1096 N N . SER A 1 137 ? 2.199 -2.963 -16.406 1 79.19 137 SER A N 1
ATOM 1097 C CA . SER A 1 137 ? 3.064 -3.805 -17.219 1 79.19 137 SER A CA 1
ATOM 1098 C C . SER A 1 137 ? 2.955 -5.27 -16.812 1 79.19 137 SER A C 1
ATOM 1100 O O . SER A 1 137 ? 3.053 -6.164 -17.656 1 79.19 137 SER A O 1
ATOM 1102 N N . SER A 1 138 ? 2.703 -5.496 -15.586 1 80.19 138 SER A N 1
ATOM 1103 C CA . SER A 1 138 ? 2.713 -6.863 -15.07 1 80.19 138 SER A CA 1
ATOM 1104 C C . SER A 1 138 ? 1.349 -7.523 -15.219 1 80.19 138 SER A C 1
ATOM 1106 O O . SER A 1 138 ? 1.26 -8.727 -15.492 1 80.19 138 SER A O 1
ATOM 1108 N N . PHE A 1 139 ? 0.223 -6.73 -15.062 1 86.88 139 PHE A N 1
ATOM 1109 C CA . PHE A 1 139 ? -1.078 -7.379 -14.953 1 86.88 139 PHE A CA 1
ATOM 1110 C C . PHE A 1 139 ? -2.064 -6.785 -15.953 1 86.88 139 PHE A C 1
ATOM 1112 O O . PHE A 1 139 ? -3.195 -7.262 -16.078 1 86.88 139 PHE A O 1
ATOM 1119 N N . GLY A 1 140 ? -1.656 -5.75 -16.594 1 84.38 140 GLY A N 1
ATOM 1120 C CA . GLY A 1 140 ? -2.492 -5.188 -17.641 1 84.38 140 GLY A CA 1
ATOM 1121 C C . GLY A 1 140 ? -3.295 -3.982 -17.188 1 84.38 140 GLY A C 1
ATOM 1122 O O . GLY A 1 140 ? -3.387 -3.711 -15.992 1 84.38 140 GLY A O 1
ATOM 1123 N N . ALA A 1 141 ? -3.914 -3.279 -18.078 1 87.44 141 ALA A N 1
ATOM 1124 C CA . ALA A 1 141 ? -4.605 -2.016 -17.844 1 87.44 141 ALA A CA 1
ATOM 1125 C C . ALA A 1 141 ? -5.895 -2.232 -17.062 1 87.44 141 ALA A C 1
ATOM 1127 O O . ALA A 1 141 ? -6.219 -1.456 -16.156 1 87.44 141 ALA A O 1
ATOM 1128 N N . THR A 1 142 ? -6.656 -3.234 -17.453 1 87 142 THR A N 1
ATOM 1129 C CA . THR A 1 142 ? -7.938 -3.48 -16.812 1 87 142 THR A CA 1
ATOM 1130 C C . THR A 1 142 ? -7.746 -3.799 -15.328 1 87 142 THR A C 1
ATOM 1132 O O . THR A 1 142 ? -8.43 -3.236 -14.469 1 87 142 THR A O 1
ATOM 1135 N N . PHE A 1 143 ? -6.77 -4.676 -15.047 1 88.81 143 PHE A N 1
ATOM 1136 C CA . PHE A 1 143 ? -6.453 -5.012 -13.664 1 88.81 143 PHE A CA 1
ATOM 1137 C C . PHE A 1 143 ? -6.062 -3.766 -12.883 1 88.81 143 PHE A C 1
ATOM 1139 O O . PHE A 1 143 ? -6.574 -3.527 -11.789 1 88.81 143 PHE A O 1
ATOM 1146 N N . THR A 1 144 ? -5.191 -3.01 -13.461 1 91.19 144 THR A N 1
ATOM 1147 C CA . THR A 1 144 ? -4.645 -1.824 -12.805 1 91.19 144 THR A CA 1
ATOM 1148 C C . THR A 1 144 ? -5.742 -0.804 -12.523 1 91.19 144 THR A C 1
ATOM 1150 O O . THR A 1 144 ? -5.844 -0.279 -11.414 1 91.19 144 THR A O 1
ATOM 1153 N N . LEU A 1 145 ? -6.598 -0.551 -13.453 1 91.25 145 LEU A N 1
ATOM 1154 C CA . LEU A 1 145 ? -7.66 0.441 -13.32 1 91.25 145 LEU A CA 1
ATOM 1155 C C . LEU A 1 145 ? -8.648 0.03 -12.234 1 91.25 145 LEU A C 1
ATOM 1157 O O . LEU A 1 145 ? -9.062 0.859 -11.422 1 91.25 145 LEU A O 1
ATOM 1161 N N . ILE A 1 146 ? -9.008 -1.188 -12.227 1 90.81 146 ILE A N 1
ATOM 1162 C CA . ILE A 1 146 ? -9.953 -1.686 -11.234 1 90.81 146 ILE A CA 1
ATOM 1163 C C . ILE A 1 146 ? -9.32 -1.65 -9.844 1 90.81 146 ILE A C 1
ATOM 1165 O O . ILE A 1 146 ? -9.93 -1.17 -8.883 1 90.81 146 ILE A O 1
ATOM 1169 N N . HIS A 1 147 ? -8.086 -2.186 -9.805 1 93.25 147 HIS A N 1
ATOM 1170 C CA . HIS A 1 147 ? -7.375 -2.23 -8.531 1 93.25 147 HIS A CA 1
ATOM 1171 C C . HIS A 1 147 ? -7.199 -0.833 -7.953 1 93.25 147 HIS A C 1
ATOM 1173 O O . HIS A 1 147 ? -7.535 -0.593 -6.789 1 93.25 147 HIS A O 1
ATOM 1179 N N . ILE A 1 148 ? -6.723 0.094 -8.742 1 92.56 148 ILE A N 1
ATOM 1180 C CA . ILE A 1 148 ? -6.473 1.458 -8.289 1 92.56 148 ILE A CA 1
ATOM 1181 C C . ILE A 1 148 ? -7.797 2.156 -7.996 1 92.56 148 ILE A C 1
ATOM 1183 O O . ILE A 1 148 ? -7.93 2.852 -6.984 1 92.56 148 ILE A O 1
ATOM 1187 N N . GLY A 1 149 ? -8.734 2.045 -8.898 1 94.31 149 GLY A N 1
ATOM 1188 C CA . GLY A 1 149 ? -10.039 2.645 -8.68 1 94.31 149 GLY A CA 1
ATOM 1189 C C . GLY A 1 149 ? -10.68 2.215 -7.375 1 94.31 149 GLY A C 1
ATOM 1190 O O . GLY A 1 149 ? -11.094 3.057 -6.574 1 94.31 149 GLY A O 1
ATOM 1191 N N . PHE A 1 150 ? -10.781 0.952 -7.113 1 92.69 150 PHE A N 1
ATOM 1192 C CA . PHE A 1 150 ? -11.352 0.419 -5.879 1 92.69 150 PHE A CA 1
ATOM 1193 C C . PHE A 1 150 ? -10.516 0.833 -4.672 1 92.69 150 PHE A C 1
ATOM 1195 O O . PHE A 1 150 ? -11.062 1.12 -3.605 1 92.69 150 PHE A O 1
ATOM 1202 N N . GLY A 1 151 ? -9.195 0.806 -4.883 1 94.38 151 GLY A N 1
ATOM 1203 C CA . GLY A 1 151 ? -8.32 1.224 -3.803 1 94.38 151 GLY A CA 1
ATOM 1204 C C . GLY A 1 151 ? -8.547 2.66 -3.371 1 94.38 151 GLY A C 1
ATOM 1205 O O . GLY A 1 151 ? -8.633 2.949 -2.176 1 94.38 151 GLY A O 1
ATOM 1206 N N . LEU A 1 152 ? -8.664 3.535 -4.371 1 94.88 152 LEU A N 1
ATOM 1207 C CA . LEU A 1 152 ? -8.883 4.945 -4.07 1 94.88 152 LEU A CA 1
ATOM 1208 C C . LEU A 1 152 ? -10.211 5.148 -3.346 1 94.88 152 LEU A C 1
ATOM 1210 O O . LEU A 1 152 ? -10.281 5.918 -2.385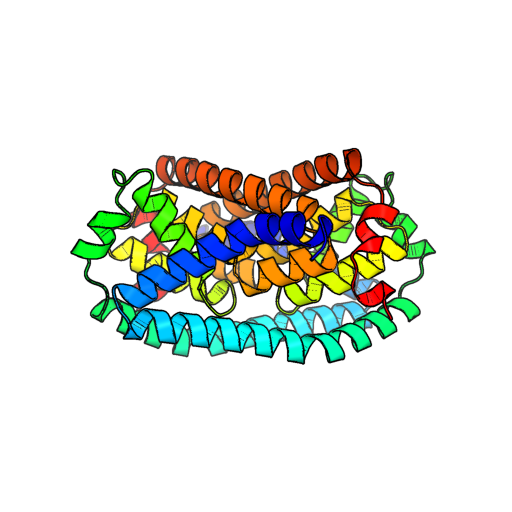 1 94.88 152 LEU A O 1
ATOM 1214 N N . VAL A 1 153 ? -11.234 4.488 -3.787 1 95.88 153 VAL A N 1
ATOM 1215 C CA . VAL A 1 153 ? -12.539 4.586 -3.141 1 95.88 153 VAL A CA 1
ATOM 1216 C C . VAL A 1 153 ? -12.453 4.043 -1.717 1 95.88 153 VAL A C 1
ATOM 1218 O O . VAL A 1 153 ? -12.969 4.656 -0.779 1 95.88 153 VAL A O 1
ATOM 1221 N N . PHE A 1 154 ? -11.828 2.943 -1.563 1 94.94 154 PHE A N 1
ATOM 1222 C CA . PHE A 1 154 ? -11.68 2.307 -0.26 1 94.94 154 PHE A CA 1
ATOM 1223 C C . PHE A 1 154 ? -10.977 3.238 0.719 1 94.94 154 PHE A C 1
ATOM 1225 O O . PHE A 1 154 ? -11.453 3.449 1.836 1 94.94 154 PHE A O 1
ATOM 1232 N N . PHE A 1 155 ? -9.852 3.836 0.331 1 96.31 155 PHE A N 1
ATOM 1233 C CA . PHE A 1 155 ? -9.062 4.641 1.254 1 96.31 155 PHE A CA 1
ATOM 1234 C C . PHE A 1 155 ? -9.766 5.957 1.565 1 96.31 155 PHE A C 1
ATOM 1236 O O . PHE A 1 155 ? -9.633 6.488 2.67 1 96.31 155 PHE A O 1
ATOM 1243 N N . TYR A 1 156 ? -10.508 6.469 0.596 1 96.5 156 TYR A N 1
ATOM 1244 C CA . TYR A 1 156 ? -11.289 7.664 0.898 1 96.5 156 TYR A CA 1
ATOM 1245 C C . TYR A 1 156 ? -12.367 7.367 1.933 1 96.5 156 TYR A C 1
ATOM 1247 O O . TYR A 1 156 ? -12.547 8.125 2.887 1 96.5 156 TYR A O 1
ATOM 1255 N N . ILE A 1 157 ? -13.078 6.266 1.788 1 96.38 157 ILE A N 1
ATOM 1256 C CA . ILE A 1 157 ? -14.109 5.859 2.738 1 96.38 157 ILE A CA 1
ATOM 1257 C C . ILE A 1 157 ? -13.477 5.605 4.105 1 96.38 157 ILE A C 1
ATOM 1259 O O . ILE A 1 157 ? -14.031 6.008 5.133 1 96.38 157 ILE A O 1
ATOM 1263 N N . MET A 1 158 ? -12.359 4.98 4.117 1 94.75 158 MET A N 1
ATOM 1264 C CA . MET A 1 158 ? -11.633 4.762 5.363 1 94.75 158 MET A CA 1
ATOM 1265 C C . MET A 1 158 ? -11.289 6.086 6.031 1 94.75 158 MET A C 1
ATOM 1267 O O . MET A 1 158 ? -11.391 6.215 7.254 1 94.75 158 MET A O 1
ATOM 1271 N N . GLY A 1 159 ? -10.836 7.047 5.188 1 95.81 159 GLY A N 1
ATOM 1272 C CA . GLY A 1 159 ? -10.562 8.383 5.699 1 95.81 159 GLY A CA 1
ATOM 1273 C C . GLY A 1 159 ? -11.766 9.016 6.379 1 95.81 159 GLY A C 1
ATOM 1274 O O . GLY A 1 159 ? -11.633 9.625 7.445 1 95.81 159 GLY A O 1
ATOM 1275 N N . ILE A 1 160 ? -12.922 8.875 5.777 1 95.31 160 ILE A N 1
ATOM 1276 C CA . ILE A 1 160 ? -14.156 9.406 6.359 1 95.31 160 ILE A CA 1
ATOM 1277 C C . ILE A 1 160 ? -14.43 8.719 7.695 1 95.31 160 ILE A C 1
ATOM 1279 O O . ILE A 1 160 ? -14.797 9.375 8.672 1 95.31 160 ILE A O 1
ATOM 1283 N N . ILE A 1 161 ? -14.234 7.438 7.773 1 94.75 161 ILE A N 1
ATOM 1284 C CA . ILE A 1 161 ? -14.453 6.664 8.992 1 94.75 161 ILE A CA 1
ATOM 1285 C C . ILE A 1 161 ? -13.5 7.137 10.078 1 94.75 161 ILE A C 1
ATOM 1287 O O . ILE A 1 161 ? -13.914 7.402 11.211 1 94.75 161 ILE A O 1
ATOM 1291 N N . PHE A 1 162 ? -12.266 7.32 9.781 1 94.38 162 PHE A N 1
ATOM 1292 C CA . PHE A 1 162 ? -11.273 7.754 10.758 1 94.38 162 PHE A CA 1
ATOM 1293 C C . PHE A 1 162 ? -11.57 9.172 11.234 1 94.38 162 PHE A C 1
ATOM 1295 O O . PHE A 1 162 ? -11.367 9.492 12.406 1 94.38 162 PHE A O 1
ATOM 1302 N N . GLU A 1 163 ? -11.945 9.984 10.266 1 94.19 163 GLU A N 1
ATOM 1303 C CA . GLU A 1 163 ? -12.258 11.367 10.617 1 94.19 163 GLU A CA 1
ATOM 1304 C C . GLU A 1 163 ? -13.398 11.43 11.633 1 94.19 163 GLU A C 1
ATOM 1306 O O . GLU A 1 163 ? -13.461 12.352 12.445 1 94.19 163 GLU A O 1
ATOM 1311 N N . ARG A 1 164 ? -14.328 10.477 11.586 1 91.56 164 ARG A N 1
ATOM 1312 C CA . ARG A 1 164 ? -15.453 10.43 12.508 1 91.56 164 ARG A CA 1
ATOM 1313 C C . ARG A 1 164 ? -15.016 9.922 13.883 1 91.56 164 ARG A C 1
ATOM 1315 O O . ARG A 1 164 ? -15.57 10.328 14.906 1 91.56 164 ARG A O 1
ATOM 1322 N N . PHE A 1 165 ? -13.977 9.156 13.953 1 90.44 165 PHE A N 1
ATOM 1323 C CA . PHE A 1 165 ? -13.602 8.484 15.195 1 90.44 165 PHE A CA 1
ATOM 1324 C C . PHE A 1 165 ? -12.445 9.211 15.867 1 90.44 165 PHE A C 1
ATOM 1326 O O . PHE A 1 165 ? -12.203 9.031 17.062 1 90.44 165 PHE A O 1
ATOM 1333 N N . TYR A 1 166 ? -11.711 9.969 15.094 1 89.06 166 TYR A N 1
ATOM 1334 C CA . TYR A 1 166 ? -10.539 10.633 15.648 1 89.06 166 TYR A CA 1
ATOM 1335 C C . TYR A 1 166 ? -10.617 12.141 15.445 1 89.06 166 TYR A C 1
ATOM 1337 O O . TYR A 1 166 ? -11.234 12.617 14.492 1 89.06 166 TYR A O 1
ATOM 1345 N N . ASP A 1 167 ? -10.016 12.766 16.406 1 86.62 167 ASP A N 1
ATOM 1346 C CA . ASP A 1 167 ? -9.711 14.172 16.188 1 86.62 167 ASP A CA 1
ATOM 1347 C C . ASP A 1 167 ? -8.227 14.375 15.883 1 86.62 167 ASP A C 1
ATOM 1349 O O . ASP A 1 167 ? -7.402 13.5 16.172 1 86.62 167 ASP A O 1
ATOM 1353 N N . GLN A 1 168 ? -7.938 15.43 15.273 1 84.12 168 GLN A N 1
ATOM 1354 C CA . GLN A 1 168 ? -6.578 15.734 14.836 1 84.12 168 GLN A CA 1
ATOM 1355 C C . GLN A 1 168 ? -5.598 15.656 16 1 84.12 168 GLN A C 1
ATOM 1357 O O . GLN A 1 168 ? -4.516 15.078 15.875 1 84.12 168 GLN A O 1
ATOM 1362 N N . GLU A 1 169 ? -6.004 16.094 17.141 1 82.31 169 GLU A N 1
ATOM 1363 C CA . GLU A 1 169 ? -5.148 16.125 18.328 1 82.31 169 GLU A CA 1
ATOM 1364 C C . GLU A 1 169 ? -4.844 14.727 18.828 1 82.31 169 GLU A C 1
ATOM 1366 O O . GLU A 1 169 ? -3.734 14.453 19.297 1 82.31 169 GLU A O 1
ATOM 1371 N N . GLU A 1 170 ? -5.781 13.875 18.75 1 82.94 170 GLU A N 1
ATOM 1372 C CA . GLU A 1 170 ? -5.609 12.5 19.203 1 82.94 170 GLU A CA 1
ATOM 1373 C C . GLU A 1 170 ? -4.543 11.773 18.391 1 82.94 170 GLU A C 1
ATOM 1375 O O . GLU A 1 170 ? -3.723 11.039 18.938 1 82.94 170 GLU A O 1
ATOM 1380 N N . LEU A 1 171 ? -4.523 12.07 17.125 1 83.5 171 LEU A N 1
ATOM 1381 C CA . LEU A 1 171 ? -3.566 11.406 16.25 1 83.5 171 LEU A CA 1
ATOM 1382 C C . LEU A 1 171 ? -2.178 12.016 16.391 1 83.5 171 LEU A C 1
ATOM 1384 O O . LEU A 1 171 ? -1.171 11.312 16.297 1 83.5 171 LEU A O 1
ATOM 1388 N N . LEU A 1 172 ? -2.125 13.227 16.625 1 79.5 172 LEU A N 1
ATOM 1389 C CA . LEU A 1 172 ? -0.85 13.93 16.75 1 79.5 172 LEU A CA 1
ATOM 1390 C C . LEU A 1 172 ? -0.152 13.586 18.047 1 79.5 172 LEU A C 1
ATOM 1392 O O . LEU A 1 172 ? 1.062 13.758 18.188 1 79.5 172 LEU A O 1
ATOM 1396 N N . ARG A 1 173 ? -0.893 13.117 18.969 1 73.69 173 ARG A N 1
ATOM 1397 C CA . ARG A 1 173 ? -0.319 12.734 20.25 1 73.69 173 ARG A CA 1
ATOM 1398 C C . ARG A 1 173 ? 0.62 11.539 20.109 1 73.69 173 ARG A C 1
ATOM 1400 O O . ARG A 1 173 ? 1.538 11.359 20.906 1 73.69 173 ARG A O 1
ATOM 1407 N N . TYR A 1 174 ? 0.444 10.805 19.125 1 66.62 174 TYR A N 1
ATOM 1408 C CA . TYR A 1 174 ? 1.255 9.609 18.906 1 66.62 174 TYR A CA 1
ATOM 1409 C C . TYR A 1 174 ? 2.504 9.938 18.094 1 66.62 174 TYR A C 1
ATOM 1411 O O . TYR A 1 174 ? 3.463 9.164 18.094 1 66.62 174 TYR A O 1
ATOM 1419 N N . ASP A 1 175 ? 2.424 11.008 17.406 1 61.72 175 ASP A N 1
ATOM 1420 C CA . ASP A 1 175 ? 3.498 11.305 16.469 1 61.72 175 ASP A CA 1
ATOM 1421 C C . ASP A 1 175 ? 4.816 11.555 17.203 1 61.72 175 ASP A C 1
ATOM 1423 O O . ASP A 1 175 ? 4.855 12.32 18.172 1 61.72 175 ASP A O 1
ATOM 1427 N N . VAL A 1 176 ? 5.719 10.688 16.969 1 51.34 176 VAL A N 1
ATOM 1428 C CA . VAL A 1 176 ? 7.059 10.758 17.547 1 51.34 176 VAL A CA 1
ATOM 1429 C C . VAL A 1 176 ? 7.59 12.188 17.453 1 51.34 176 VAL A C 1
ATOM 1431 O O . VAL A 1 176 ? 8.414 12.609 18.266 1 51.34 176 VAL A O 1
ATOM 1434 N N . MET A 1 177 ? 7.203 12.883 16.406 1 47.06 177 MET A N 1
ATOM 1435 C CA . MET A 1 177 ? 7.734 14.242 16.266 1 47.06 177 MET A CA 1
ATOM 1436 C C . MET A 1 177 ? 7.289 15.125 17.422 1 47.06 177 MET A C 1
ATOM 1438 O O . MET A 1 177 ? 7.855 16.188 17.656 1 47.06 177 MET A O 1
ATOM 1442 N N . GLU A 1 178 ? 6.176 14.82 18 1 47.25 178 GLU A N 1
ATOM 1443 C CA . GLU A 1 178 ? 5.809 15.68 19.125 1 47.25 178 GLU A CA 1
ATOM 1444 C C . GLU A 1 178 ? 6.746 15.477 20.297 1 47.25 178 GLU A C 1
ATOM 1446 O O . GLU A 1 178 ? 6.867 16.359 21.156 1 47.25 178 GLU A O 1
ATOM 1451 N N . GLU A 1 179 ? 7.285 14.289 20.406 1 43.19 179 GLU A N 1
ATOM 1452 C CA . GLU A 1 179 ? 8.164 14.18 21.578 1 43.19 179 GLU A CA 1
ATOM 1453 C C . GLU A 1 179 ? 9.469 14.93 21.344 1 43.19 179 GLU A C 1
ATOM 1455 O O . GLU A 1 179 ? 10.312 15 22.234 1 43.19 179 GLU A O 1
ATOM 1460 N N . MET A 1 180 ? 9.617 15.422 20.078 1 38.34 180 MET A N 1
ATOM 1461 C CA . MET A 1 180 ? 10.805 16.281 20.031 1 38.34 180 MET A CA 1
ATOM 1462 C C . MET A 1 180 ? 10.422 17.75 20.188 1 38.34 180 MET A C 1
ATOM 1464 O O . MET A 1 180 ? 9.367 18.172 19.719 1 38.34 180 MET A O 1
ATOM 1468 N N . MET B 1 1 ? -1.337 3.873 -40.125 1 30.86 1 MET B N 1
ATOM 1469 C CA . MET B 1 1 ? -1.136 4.234 -38.75 1 30.86 1 MET B CA 1
ATOM 1470 C C . MET B 1 1 ? -2.234 3.646 -37.844 1 30.86 1 MET B C 1
ATOM 1472 O O . MET B 1 1 ? -3.377 4.105 -37.906 1 30.86 1 MET B O 1
ATOM 147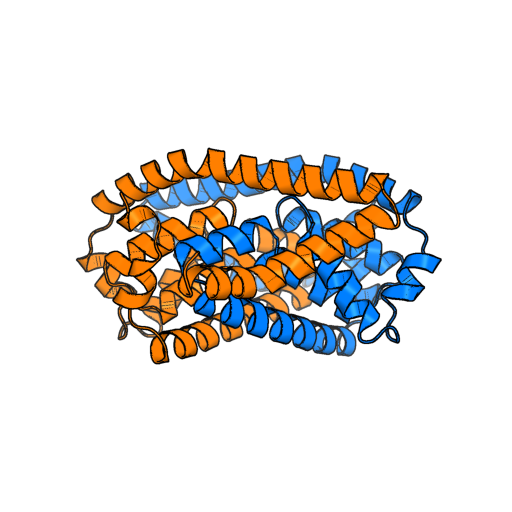6 N N . ASP B 1 2 ? -2.221 2.387 -37.344 1 40.03 2 ASP B N 1
ATOM 1477 C CA . ASP B 1 2 ? -3.307 1.414 -37.25 1 40.03 2 ASP B CA 1
ATOM 1478 C C . ASP B 1 2 ? -4.117 1.608 -35.969 1 40.03 2 ASP B C 1
ATOM 1480 O O . ASP B 1 2 ? -3.631 2.195 -35 1 40.03 2 ASP B O 1
ATOM 1484 N N . GLY B 1 3 ? -5.422 1.211 -35.938 1 45.84 3 GLY B N 1
ATOM 1485 C CA . GLY B 1 3 ? -6.52 1.208 -35 1 45.84 3 GLY B CA 1
ATOM 1486 C C . GLY B 1 3 ? -6.09 0.804 -33.594 1 45.84 3 GLY B C 1
ATOM 1487 O O . GLY B 1 3 ? -6.789 1.086 -32.625 1 45.84 3 GLY B O 1
ATOM 1488 N N . ASP B 1 4 ? -5.191 -0.014 -33.406 1 45.22 4 ASP B N 1
ATOM 1489 C CA . ASP B 1 4 ? -4.664 -0.558 -32.156 1 45.22 4 ASP B CA 1
ATOM 1490 C C . ASP B 1 4 ? -3.863 0.494 -31.406 1 45.22 4 ASP B C 1
ATOM 1492 O O . ASP B 1 4 ? -3.76 0.436 -30.188 1 45.22 4 ASP B O 1
ATOM 1496 N N . GLY B 1 5 ? -3.271 1.4 -32 1 42.28 5 GLY B N 1
ATOM 1497 C CA . GLY B 1 5 ? -2.498 2.5 -31.453 1 42.28 5 GLY B CA 1
ATOM 1498 C C . GLY B 1 5 ? -3.342 3.484 -30.672 1 42.28 5 GLY B C 1
ATOM 1499 O O . GLY B 1 5 ? -2.891 4.023 -29.656 1 42.28 5 GLY B O 1
ATOM 1500 N N . MET B 1 6 ? -4.5 3.764 -31.125 1 44.06 6 MET B N 1
ATOM 1501 C CA . MET B 1 6 ? -5.383 4.734 -30.484 1 44.06 6 MET B CA 1
ATOM 1502 C C . MET B 1 6 ? -5.949 4.18 -29.188 1 44.06 6 MET B C 1
ATOM 1504 O O . MET B 1 6 ? -6.289 4.941 -28.266 1 44.06 6 MET B O 1
ATOM 1508 N N . LYS B 1 7 ? -6.215 2.865 -29.172 1 44.84 7 LYS B N 1
ATOM 1509 C CA . LYS B 1 7 ? -6.734 2.27 -27.938 1 44.84 7 LYS B CA 1
ATOM 1510 C C . LYS B 1 7 ? -5.672 2.25 -26.844 1 44.84 7 LYS B C 1
ATOM 1512 O O . LYS B 1 7 ? -5.988 2.402 -25.656 1 44.84 7 LYS B O 1
ATOM 1517 N N . GLU B 1 8 ? -4.438 2.074 -27.141 1 43.5 8 GLU B N 1
ATOM 1518 C CA . GLU B 1 8 ? -3.326 2.188 -26.188 1 43.5 8 GLU B CA 1
ATOM 1519 C C . GLU B 1 8 ? -3.168 3.621 -25.703 1 43.5 8 GLU B C 1
ATOM 1521 O O . GLU B 1 8 ? -2.826 3.846 -24.531 1 43.5 8 GLU B O 1
ATOM 1526 N N . LEU B 1 9 ? -3.373 4.57 -26.609 1 43.41 9 LEU B N 1
ATOM 1527 C CA . LEU B 1 9 ? -3.219 5.973 -26.234 1 43.41 9 LEU B CA 1
ATOM 1528 C C . LEU B 1 9 ? -4.27 6.379 -25.203 1 43.41 9 LEU B C 1
ATOM 1530 O O . LEU B 1 9 ? -3.984 7.156 -24.297 1 43.41 9 LEU B O 1
ATOM 1534 N N . LYS B 1 10 ? -5.441 5.891 -25.375 1 46.91 10 LYS B N 1
ATOM 1535 C CA . LYS B 1 10 ? -6.512 6.199 -24.422 1 46.91 10 LYS B CA 1
ATOM 1536 C C . LYS B 1 10 ? -6.223 5.609 -23.047 1 46.91 10 LYS B C 1
ATOM 1538 O O . LYS B 1 10 ? -6.602 6.184 -22.031 1 46.91 10 LYS B O 1
ATOM 1543 N N . ARG B 1 11 ? -5.809 4.367 -23.078 1 42 11 ARG B N 1
ATOM 1544 C CA . ARG B 1 11 ? -5.41 3.693 -21.844 1 42 11 ARG B CA 1
ATOM 1545 C C . ARG B 1 11 ? -4.355 4.496 -21.094 1 42 11 ARG B C 1
ATOM 1547 O O . ARG B 1 11 ? -4.363 4.547 -19.859 1 42 11 ARG B O 1
ATOM 1554 N N . TYR B 1 12 ? -3.541 5.219 -21.859 1 41.94 12 TYR B N 1
ATOM 1555 C CA . TYR B 1 12 ? -2.486 6.062 -21.297 1 41.94 12 TYR B CA 1
ATOM 1556 C C . TYR B 1 12 ? -3.01 7.461 -21 1 41.94 12 TYR B C 1
ATOM 1558 O O . TYR B 1 12 ? -2.27 8.312 -20.516 1 41.94 12 TYR B O 1
ATOM 1566 N N . ARG B 1 13 ? -4.242 7.602 -21.281 1 44.88 13 ARG B N 1
ATOM 1567 C CA . ARG B 1 13 ? -4.82 8.922 -21.062 1 44.88 13 ARG B CA 1
ATOM 1568 C C . ARG B 1 13 ? -4.766 9.297 -19.578 1 44.88 13 ARG B C 1
ATOM 1570 O O . ARG B 1 13 ? -4.449 10.438 -19.234 1 44.88 13 ARG B O 1
ATOM 1577 N N . PHE B 1 14 ? -5.27 8.375 -18.766 1 38.66 14 PHE B N 1
ATOM 1578 C CA . PHE B 1 14 ? -5.199 8.688 -17.344 1 38.66 14 PHE B CA 1
ATOM 1579 C C . PHE B 1 14 ? -3.76 8.93 -16.922 1 38.66 14 PHE B C 1
ATOM 1581 O O . PHE B 1 14 ? -3.49 9.836 -16.125 1 38.66 14 PHE B O 1
ATOM 1588 N N . PHE B 1 15 ? -2.816 8.078 -17.438 1 41.47 15 PHE B N 1
ATOM 1589 C CA . PHE B 1 15 ? -1.398 8.391 -17.312 1 41.47 15 PHE B CA 1
ATOM 1590 C C . PHE B 1 15 ? -1.103 9.781 -17.875 1 41.47 15 PHE B C 1
ATOM 1592 O O . PHE B 1 15 ? -0.386 10.562 -17.234 1 41.47 15 PHE B O 1
ATOM 1599 N N . PHE B 1 16 ? -1.757 10.055 -18.938 1 44.5 16 PHE B N 1
ATOM 1600 C CA . PHE B 1 16 ? -1.563 11.359 -19.547 1 44.5 16 PHE B CA 1
ATOM 1601 C C . PHE B 1 16 ? -2.217 12.453 -18.703 1 44.5 16 PHE B C 1
ATOM 1603 O O . PHE B 1 16 ? -1.656 13.539 -18.547 1 44.5 16 PHE B O 1
ATOM 1610 N N . ILE B 1 17 ? -3.283 12.164 -18.125 1 48.38 17 ILE B N 1
ATOM 1611 C CA . ILE B 1 17 ? -3.947 13.164 -17.297 1 48.38 17 ILE B CA 1
ATOM 1612 C C . ILE B 1 17 ? -3.162 13.375 -16 1 48.38 17 ILE B C 1
ATOM 1614 O O . ILE B 1 17 ? -2.98 14.508 -15.555 1 48.38 17 ILE B O 1
ATOM 1618 N N . PHE B 1 18 ? -2.752 12.297 -15.367 1 44.44 18 PHE B N 1
ATOM 1619 C CA . PHE B 1 18 ? -1.876 12.406 -14.203 1 44.44 18 PHE B CA 1
ATOM 1620 C C . PHE B 1 18 ? -0.578 13.117 -14.57 1 44.44 18 PHE B C 1
ATOM 1622 O O . PHE B 1 18 ? -0.129 14.016 -13.852 1 44.44 18 PHE B O 1
ATOM 1629 N N . LEU B 1 19 ? 0.017 12.695 -15.711 1 48.44 19 LEU B N 1
ATOM 1630 C CA . LEU B 1 19 ? 1.164 13.422 -16.25 1 48.44 19 LEU B CA 1
ATOM 1631 C C . LEU B 1 19 ? 0.804 14.875 -16.531 1 48.44 19 LEU B C 1
ATOM 1633 O O . LEU B 1 19 ? 1.606 15.773 -16.297 1 48.44 19 LEU B O 1
ATOM 1637 N N . LEU B 1 20 ? -0.343 15.008 -16.953 1 48.88 20 LEU B N 1
ATOM 1638 C CA . LEU B 1 20 ? -0.82 16.359 -17.203 1 48.88 20 LEU B CA 1
ATOM 1639 C C . LEU B 1 20 ? -0.979 17.125 -15.891 1 48.88 20 LEU B C 1
ATOM 1641 O O . LEU B 1 20 ? -0.63 18.312 -15.82 1 48.88 20 LEU B O 1
ATOM 1645 N N . GLY B 1 21 ? -1.508 16.562 -14.93 1 49.44 21 GLY B N 1
ATOM 1646 C CA . GLY B 1 21 ? -1.596 17.219 -13.641 1 49.44 21 GLY B CA 1
ATOM 1647 C C . GLY B 1 21 ? -0.241 17.578 -13.055 1 49.44 21 GLY B C 1
ATOM 1648 O O . GLY B 1 21 ? -0.04 18.688 -12.555 1 49.44 21 GLY B O 1
ATOM 1649 N N . LEU B 1 22 ? 0.634 16.516 -13.07 1 48.91 22 LEU B N 1
ATOM 1650 C CA . LEU B 1 22 ? 2.016 16.844 -12.734 1 48.91 22 LEU B CA 1
ATOM 1651 C C . LEU B 1 22 ? 2.551 17.953 -13.625 1 48.91 22 LEU B C 1
ATOM 1653 O O . LEU B 1 22 ? 3.279 18.828 -13.156 1 48.91 22 LEU B O 1
ATOM 1657 N N . PHE B 1 23 ? 2.162 17.781 -14.828 1 49.38 23 PHE B N 1
ATOM 1658 C CA . PHE B 1 23 ? 2.541 18.812 -15.797 1 49.38 23 PHE B CA 1
ATOM 1659 C C . PHE B 1 23 ? 1.945 20.156 -15.414 1 49.38 23 PHE B C 1
ATOM 1661 O O . PHE B 1 23 ? 2.633 21.188 -15.461 1 49.38 23 PHE B O 1
ATOM 1668 N N . ILE B 1 24 ? 0.768 20.172 -15.094 1 50 24 ILE B N 1
ATOM 1669 C CA . ILE B 1 24 ? 0.124 21.422 -14.695 1 50 24 ILE B CA 1
ATOM 1670 C C . ILE B 1 24 ? 0.754 21.938 -13.406 1 50 24 ILE B C 1
ATOM 1672 O O . ILE B 1 24 ? 1.034 23.125 -13.281 1 50 24 ILE B O 1
ATOM 1676 N N . LEU B 1 25 ? 0.938 21.156 -12.5 1 47.19 25 LEU B N 1
ATOM 1677 C CA . LEU B 1 25 ? 1.616 21.578 -11.281 1 47.19 25 LEU B CA 1
ATOM 1678 C C . LEU B 1 25 ? 3 22.141 -11.594 1 47.19 25 LEU B C 1
ATOM 1680 O O . LEU B 1 25 ? 3.436 23.109 -10.977 1 47.19 25 LEU B O 1
ATOM 1684 N N . THR B 1 26 ? 3.615 21.359 -12.492 1 47.78 26 THR B N 1
ATOM 1685 C CA . THR B 1 26 ? 4.887 21.891 -12.961 1 47.78 26 THR B CA 1
ATOM 1686 C C . THR B 1 26 ? 4.699 23.281 -13.578 1 47.78 26 THR B C 1
ATOM 1688 O O . THR B 1 26 ? 5.574 24.141 -13.461 1 47.78 26 THR B O 1
ATOM 1691 N N . PHE B 1 27 ? 3.66 23.344 -14.227 1 46.94 27 PHE B N 1
ATOM 1692 C CA . PHE B 1 27 ? 3.42 24.625 -14.859 1 46.94 27 PHE B CA 1
ATOM 1693 C C . PHE B 1 27 ? 3.076 25.688 -13.82 1 46.94 27 PHE B C 1
ATOM 1695 O O . PHE B 1 27 ? 3.33 26.875 -14.031 1 46.94 27 PHE B O 1
ATOM 1702 N N . ILE B 1 28 ? 2.336 25.406 -12.945 1 48.5 28 ILE B N 1
ATOM 1703 C CA . ILE B 1 28 ? 1.985 26.453 -11.984 1 48.5 28 ILE B CA 1
ATOM 1704 C C . ILE B 1 28 ? 3.221 26.828 -11.172 1 48.5 28 ILE B C 1
ATOM 1706 O O . ILE B 1 28 ? 3.482 28.016 -10.953 1 48.5 28 ILE B O 1
ATOM 1710 N N . ASN B 1 29 ? 3.9 25.812 -10.445 1 49.5 29 ASN B N 1
ATOM 1711 C CA . ASN B 1 29 ? 5.203 26.094 -9.859 1 49.5 29 ASN B CA 1
ATOM 1712 C C . ASN B 1 29 ? 6.301 25.234 -10.477 1 49.5 29 ASN B C 1
ATOM 1714 O O . ASN B 1 29 ? 6.379 24.031 -10.211 1 49.5 29 ASN B O 1
ATOM 1718 N N . GLN B 1 30 ? 6.852 25.75 -11.594 1 53.12 30 GLN B N 1
ATOM 1719 C CA . GLN B 1 30 ? 7.816 25.141 -12.508 1 53.12 30 GLN B CA 1
ATOM 1720 C C . GLN B 1 30 ? 8.914 24.406 -11.734 1 53.12 30 GLN B C 1
ATOM 1722 O O . GLN B 1 30 ? 9.328 23.312 -12.125 1 53.12 30 GLN B O 1
ATOM 1727 N N . SER B 1 31 ? 9.375 25 -10.773 1 55.62 31 SER B N 1
ATOM 1728 C CA . SER B 1 31 ? 10.516 24.406 -10.07 1 55.62 31 SER B CA 1
ATOM 1729 C C . SER B 1 31 ? 10.109 23.156 -9.312 1 55.62 31 SER B C 1
ATOM 1731 O O . SER B 1 31 ? 10.812 22.141 -9.367 1 55.62 31 SER B O 1
ATOM 1733 N N . LEU B 1 32 ? 8.938 23.234 -8.766 1 53.38 32 LEU B N 1
ATOM 1734 C CA . LEU B 1 32 ? 8.453 22.109 -7.957 1 53.38 32 LEU B CA 1
ATOM 1735 C C . LEU B 1 32 ? 8.016 20.953 -8.844 1 53.38 32 LEU B C 1
ATOM 1737 O O . LEU B 1 32 ? 8.281 19.781 -8.523 1 53.38 32 LEU B O 1
ATOM 1741 N N . GLY B 1 33 ? 7.426 21.25 -9.93 1 55.78 33 GLY B N 1
ATOM 1742 C CA . GLY B 1 33 ? 6.984 20.25 -10.883 1 55.78 33 GLY B CA 1
ATOM 1743 C C . GLY B 1 33 ? 8.125 19.469 -11.5 1 55.78 33 GLY B C 1
ATOM 1744 O O . GLY B 1 33 ? 8.062 18.25 -11.602 1 55.78 33 GLY B O 1
ATOM 1745 N N . TRP B 1 34 ? 9.125 20.234 -11.883 1 57.5 34 TRP B N 1
ATOM 1746 C CA . TRP B 1 34 ? 10.281 19.609 -12.5 1 57.5 34 TRP B CA 1
ATOM 1747 C C . TRP B 1 34 ? 10.984 18.656 -11.523 1 57.5 34 TRP B C 1
ATOM 1749 O O . TRP B 1 34 ? 11.414 17.578 -11.906 1 57.5 34 TRP B O 1
ATOM 1759 N N . ARG B 1 35 ? 11.008 19.109 -10.359 1 58.5 35 ARG B N 1
ATOM 1760 C CA . ARG B 1 35 ? 11.656 18.281 -9.344 1 58.5 35 ARG B CA 1
ATOM 1761 C C . ARG B 1 35 ? 10.852 17.016 -9.062 1 58.5 35 ARG B C 1
ATOM 1763 O O . ARG B 1 35 ? 11.422 15.93 -8.922 1 58.5 35 ARG B O 1
ATOM 1770 N N . ALA B 1 36 ? 9.57 17.203 -9.062 1 59.78 36 ALA B N 1
ATOM 1771 C CA . ALA B 1 36 ? 8.711 16.047 -8.867 1 59.78 36 ALA B CA 1
ATOM 1772 C C . ALA B 1 36 ? 8.852 15.055 -10.023 1 59.78 36 ALA B C 1
ATOM 1774 O O . ALA B 1 36 ? 8.93 13.844 -9.805 1 59.78 36 ALA B O 1
ATOM 1775 N N . LEU B 1 37 ? 8.906 15.57 -11.211 1 62.78 37 LEU B N 1
ATOM 1776 C CA . LEU B 1 37 ? 9.078 14.734 -12.391 1 62.78 37 LEU B CA 1
ATOM 1777 C C . LEU B 1 37 ? 10.43 14.031 -12.375 1 62.78 37 LEU B C 1
ATOM 1779 O O . LEU B 1 37 ? 10.531 12.859 -12.758 1 62.78 37 LEU B O 1
ATOM 1783 N N . GLN B 1 38 ? 11.375 14.781 -11.984 1 62.56 38 GLN B N 1
ATOM 1784 C CA . GLN B 1 38 ? 12.711 14.195 -11.898 1 62.56 38 GLN B CA 1
ATOM 1785 C C . GLN B 1 38 ? 12.758 13.094 -10.844 1 62.56 38 GLN B C 1
ATOM 1787 O O . GLN B 1 38 ? 13.375 12.055 -11.055 1 62.56 38 GLN B O 1
ATOM 1792 N N . LEU B 1 39 ? 12.086 13.438 -9.773 1 60.5 39 LEU B N 1
ATOM 1793 C CA . LEU B 1 39 ? 12.062 12.438 -8.703 1 60.5 39 LEU B CA 1
ATOM 1794 C C . LEU B 1 39 ? 11.312 11.188 -9.148 1 60.5 39 LEU B C 1
ATOM 1796 O O . LEU B 1 39 ? 11.773 10.07 -8.906 1 60.5 39 LEU B O 1
ATOM 1800 N N . THR B 1 40 ? 10.219 11.469 -9.82 1 61.75 40 THR B N 1
ATOM 1801 C CA . THR B 1 40 ? 9.445 10.344 -10.328 1 61.75 40 THR B CA 1
ATOM 1802 C C . THR B 1 40 ? 10.227 9.594 -11.406 1 61.75 40 THR B C 1
ATOM 1804 O O . THR B 1 40 ? 10.242 8.359 -11.422 1 61.75 40 THR B O 1
ATOM 1807 N N . GLY B 1 41 ? 10.812 10.336 -12.234 1 65.25 41 GLY B N 1
ATOM 1808 C CA . GLY B 1 41 ? 11.648 9.727 -13.266 1 65.25 41 GLY B CA 1
ATOM 1809 C C . GLY B 1 41 ? 12.773 8.883 -12.695 1 65.25 41 GLY B C 1
ATOM 1810 O O . GLY B 1 41 ? 13.008 7.766 -13.148 1 65.25 41 GLY B O 1
ATOM 1811 N N . ASN B 1 42 ? 13.445 9.445 -11.703 1 63.72 42 ASN B N 1
ATOM 1812 C CA . ASN B 1 42 ? 14.523 8.703 -11.055 1 63.72 42 ASN B CA 1
ATOM 1813 C C . ASN B 1 42 ? 14 7.441 -10.375 1 63.72 42 ASN B C 1
ATOM 1815 O O . ASN B 1 42 ? 14.672 6.406 -10.383 1 63.72 42 ASN B O 1
ATOM 1819 N N . SER B 1 43 ? 12.797 7.594 -9.852 1 62.69 43 SER B N 1
ATOM 1820 C CA . SER B 1 43 ? 12.203 6.418 -9.219 1 62.69 43 SER B CA 1
ATOM 1821 C C . SER B 1 43 ? 11.906 5.332 -10.25 1 62.69 43 SER B C 1
ATOM 1823 O O . SER B 1 43 ? 12.07 4.145 -9.969 1 62.69 43 SER B O 1
ATOM 1825 N N . ILE B 1 44 ? 11.5 5.805 -11.398 1 67.44 44 ILE B N 1
ATOM 1826 C CA . ILE B 1 44 ? 11.227 4.852 -12.469 1 67.44 44 ILE B CA 1
ATOM 1827 C C . ILE B 1 44 ? 12.531 4.18 -12.906 1 67.44 44 ILE B C 1
ATOM 1829 O O . ILE B 1 44 ? 12.57 2.963 -13.102 1 67.44 44 ILE B O 1
ATOM 1833 N N . LEU B 1 45 ? 13.531 5.031 -12.945 1 65.06 45 LEU B N 1
ATOM 1834 C CA . LEU B 1 45 ? 14.828 4.477 -13.312 1 65.06 45 LEU B CA 1
ATOM 1835 C C . LEU B 1 45 ? 15.328 3.51 -12.242 1 65.06 45 LEU B C 1
ATOM 1837 O O . LEU B 1 45 ? 15.875 2.453 -12.562 1 65.06 45 LEU B O 1
ATOM 1841 N N . ASP B 1 46 ? 15.125 3.879 -11.008 1 64.19 46 ASP B N 1
ATOM 1842 C CA . ASP B 1 46 ? 15.484 2.996 -9.906 1 64.19 46 ASP B CA 1
ATOM 1843 C C . ASP B 1 46 ? 14.75 1.66 -10.008 1 64.19 46 ASP B C 1
ATOM 1845 O O . ASP B 1 46 ? 15.352 0.602 -9.805 1 64.19 46 ASP B O 1
ATOM 1849 N N . MET B 1 47 ? 13.578 1.778 -10.383 1 64.62 47 MET B N 1
ATOM 1850 C CA . MET B 1 47 ? 12.766 0.573 -10.516 1 64.62 47 MET B CA 1
ATOM 1851 C C . MET B 1 47 ? 13.273 -0.301 -11.656 1 64.62 47 MET B C 1
ATOM 1853 O O . MET B 1 47 ? 13.367 -1.521 -11.516 1 64.62 47 MET B O 1
ATOM 1857 N N . LEU B 1 48 ? 13.57 0.393 -12.742 1 70 48 LEU B N 1
ATOM 1858 C CA . LEU B 1 48 ? 14.039 -0.356 -13.898 1 70 48 LEU B CA 1
ATOM 1859 C C . LEU B 1 48 ? 15.367 -1.047 -13.609 1 70 48 LEU B C 1
ATOM 1861 O O . LEU B 1 48 ? 15.602 -2.168 -14.062 1 70 48 LEU B O 1
ATOM 1865 N N . PHE B 1 49 ? 16.141 -0.341 -12.82 1 67.94 49 PHE B N 1
ATOM 1866 C CA . PHE B 1 49 ? 17.438 -0.918 -12.484 1 67.94 49 PHE B CA 1
ATOM 1867 C C . PHE B 1 49 ? 17.281 -2.059 -11.484 1 67.94 49 PHE B C 1
ATOM 1869 O O . PHE B 1 49 ? 18.078 -2.998 -11.477 1 67.94 49 PHE B O 1
ATOM 1876 N N . LEU B 1 50 ? 16.281 -1.966 -10.75 1 69 50 LEU B N 1
ATOM 1877 C CA . LEU B 1 50 ? 16.031 -2.979 -9.734 1 69 50 LEU B CA 1
ATOM 1878 C C . LEU B 1 50 ? 15.391 -4.219 -10.344 1 69 50 LEU B C 1
ATOM 1880 O O . LEU B 1 50 ? 15.562 -5.328 -9.828 1 69 50 LEU B O 1
ATOM 1884 N N . LEU B 1 51 ? 14.812 -4.09 -11.508 1 71.38 51 LEU B N 1
ATOM 1885 C CA . LEU B 1 51 ? 14.031 -5.16 -12.109 1 71.38 51 LEU B CA 1
ATOM 1886 C C . LEU B 1 51 ? 14.922 -6.336 -12.492 1 71.38 51 LEU B C 1
ATOM 1888 O O . LEU B 1 51 ? 14.617 -7.488 -12.164 1 71.38 51 LEU B O 1
ATOM 1892 N N . PRO B 1 52 ? 16.062 -6.098 -13.078 1 69.94 52 PRO B N 1
ATOM 1893 C CA . PRO B 1 52 ? 16.875 -7.246 -13.492 1 69.94 52 PRO B CA 1
ATOM 1894 C C . PRO B 1 52 ? 17.312 -8.109 -12.312 1 69.94 52 PRO B C 1
ATOM 1896 O O . PRO B 1 52 ? 17.125 -9.336 -12.336 1 69.94 52 PRO B O 1
ATOM 1899 N N . PRO B 1 53 ? 17.859 -7.531 -11.305 1 74 53 PRO B N 1
ATOM 1900 C CA . PRO B 1 53 ? 18.203 -8.367 -10.148 1 74 53 PRO B CA 1
ATOM 1901 C C . PRO B 1 53 ? 17 -9.086 -9.562 1 74 53 PRO B C 1
ATOM 1903 O O . PRO B 1 53 ? 17.125 -10.227 -9.102 1 74 53 PRO B O 1
ATOM 1906 N N . VAL B 1 54 ? 15.906 -8.492 -9.539 1 72.81 54 VAL B N 1
ATOM 1907 C CA . VAL B 1 54 ? 14.688 -9.07 -8.992 1 72.81 54 VAL B CA 1
ATOM 1908 C C . VAL B 1 54 ? 14.25 -10.266 -9.844 1 72.81 54 VAL B C 1
ATOM 1910 O O . VAL B 1 54 ? 13.852 -11.305 -9.32 1 72.81 54 VAL B O 1
ATOM 1913 N N . LEU B 1 55 ? 14.406 -10.062 -11.102 1 73.75 55 LEU B N 1
ATOM 1914 C CA . LEU B 1 55 ? 14.031 -11.148 -12 1 73.75 55 LEU B CA 1
ATOM 1915 C C . LEU B 1 55 ? 14.953 -12.352 -11.812 1 73.75 55 LEU B C 1
ATOM 1917 O O . LEU B 1 55 ? 14.508 -13.492 -11.875 1 73.75 55 LEU B O 1
ATOM 1921 N N . LEU B 1 56 ? 16.172 -12.008 -11.617 1 75.12 56 LEU B N 1
ATOM 1922 C CA . LEU B 1 56 ? 17.109 -13.086 -11.352 1 75.12 56 LEU B CA 1
ATOM 1923 C C . LEU B 1 56 ? 16.734 -13.836 -10.078 1 75.12 56 LEU B C 1
ATOM 1925 O O . LEU B 1 56 ? 16.766 -15.07 -10.039 1 75.12 56 LEU B O 1
ATOM 1929 N N . PHE B 1 57 ? 16.359 -13.125 -9.117 1 74.56 57 PHE B N 1
ATOM 1930 C CA . PHE B 1 57 ? 15.945 -13.711 -7.852 1 74.56 57 PHE B CA 1
ATOM 1931 C C . PHE B 1 57 ? 14.672 -14.539 -8.023 1 74.56 57 PHE B C 1
ATOM 1933 O O . PHE B 1 57 ? 14.562 -15.633 -7.469 1 74.56 57 PHE B O 1
ATOM 1940 N N . VAL B 1 58 ? 13.82 -13.992 -8.758 1 74.56 58 VAL B N 1
ATOM 1941 C CA . VAL B 1 58 ? 12.562 -14.695 -8.992 1 74.56 58 VAL B CA 1
ATOM 1942 C C . VAL B 1 58 ? 12.828 -15.992 -9.75 1 74.56 58 VAL B C 1
ATOM 1944 O O . VAL B 1 58 ? 12.18 -17 -9.508 1 74.56 58 VAL B O 1
ATOM 1947 N N . GLY B 1 59 ? 13.742 -15.891 -10.641 1 72.06 59 GLY B N 1
ATOM 1948 C CA . GLY B 1 59 ? 14.148 -17.109 -11.328 1 72.06 59 GLY B CA 1
ATOM 1949 C C . GLY B 1 59 ? 14.656 -18.188 -10.383 1 72.06 59 GLY B C 1
ATOM 1950 O O . GLY B 1 59 ? 14.297 -19.359 -10.523 1 72.06 59 GLY B O 1
ATOM 1951 N N . LEU B 1 60 ? 15.398 -17.781 -9.484 1 72 60 LEU B N 1
ATOM 1952 C CA . LEU B 1 60 ? 15.906 -18.703 -8.477 1 72 60 LEU B CA 1
ATOM 1953 C C . LEU B 1 60 ? 14.773 -19.25 -7.617 1 72 60 LEU B C 1
ATOM 1955 O O . LEU B 1 60 ? 14.75 -20.438 -7.293 1 72 60 LEU B O 1
ATOM 1959 N N . LEU B 1 61 ? 13.898 -18.359 -7.277 1 76.12 61 LEU B N 1
ATOM 1960 C CA . LEU B 1 61 ? 12.734 -18.781 -6.5 1 76.12 61 LEU B CA 1
ATOM 1961 C C . LEU B 1 61 ? 11.922 -19.812 -7.254 1 76.12 61 LEU B C 1
ATOM 1963 O O . LEU B 1 61 ? 11.375 -20.75 -6.652 1 76.12 61 LEU B O 1
ATOM 1967 N N . ASP B 1 62 ? 11.867 -19.594 -8.523 1 79.81 62 ASP B N 1
ATOM 1968 C CA . ASP B 1 62 ? 11.125 -20.516 -9.375 1 79.81 62 ASP B CA 1
ATOM 1969 C C . ASP B 1 62 ? 11.672 -21.938 -9.25 1 79.81 62 ASP B C 1
ATOM 1971 O O . ASP B 1 62 ? 10.906 -22.906 -9.219 1 79.81 62 ASP B O 1
ATOM 1975 N N . GLN B 1 63 ? 12.93 -22.016 -9.109 1 75.5 63 GLN B N 1
ATOM 1976 C CA . GLN B 1 63 ? 13.57 -23.312 -9.008 1 75.5 63 GLN B CA 1
ATOM 1977 C C . GLN B 1 63 ? 13.414 -23.906 -7.609 1 75.5 63 GLN B C 1
ATOM 1979 O O . GLN B 1 63 ? 13.297 -25.125 -7.449 1 75.5 63 GLN B O 1
ATOM 1984 N N . TRP B 1 64 ? 13.359 -23.031 -6.648 1 74.06 64 TRP B N 1
ATOM 1985 C CA . TRP B 1 64 ? 13.352 -23.484 -5.258 1 74.06 64 TRP B CA 1
ATOM 1986 C C . TRP B 1 64 ? 11.93 -23.797 -4.793 1 74.06 64 TRP B C 1
ATOM 1988 O O . TRP B 1 64 ? 11.734 -24.641 -3.916 1 74.06 64 TRP B O 1
ATOM 1998 N N . VAL B 1 65 ? 11 -23.047 -5.328 1 77 65 VAL B N 1
ATOM 1999 C CA . VAL B 1 65 ? 9.609 -23.219 -4.91 1 77 65 VAL B CA 1
ATOM 2000 C C . VAL B 1 65 ? 8.93 -24.266 -5.789 1 77 65 VAL B C 1
ATOM 2002 O O . VAL B 1 65 ? 8.797 -24.078 -7 1 77 65 VAL B O 1
ATOM 2005 N N . LYS B 1 66 ? 8.547 -25.328 -5.152 1 80.31 66 LYS B N 1
ATOM 2006 C CA . LYS B 1 66 ? 7.863 -26.391 -5.879 1 80.31 66 LYS B CA 1
ATOM 2007 C C . LYS B 1 66 ? 6.395 -26.062 -6.105 1 80.31 66 LYS B C 1
ATOM 2009 O O . LYS B 1 66 ? 5.73 -25.516 -5.211 1 80.31 66 LYS B O 1
ATOM 2014 N N . LYS B 1 67 ? 5.965 -26.359 -7.238 1 85.25 67 LYS B N 1
ATOM 2015 C CA . LYS B 1 67 ? 4.574 -26.125 -7.621 1 85.25 67 LYS B CA 1
ATOM 2016 C C . LYS B 1 67 ? 3.615 -26.812 -6.66 1 85.25 67 LYS B C 1
ATOM 2018 O O . LYS B 1 67 ? 2.604 -26.234 -6.258 1 85.25 67 LYS B O 1
ATOM 2023 N N . GLU B 1 68 ? 3.977 -27.984 -6.262 1 85 68 GLU B N 1
ATOM 2024 C CA . GLU B 1 68 ? 3.123 -28.781 -5.387 1 85 68 GLU B CA 1
ATOM 2025 C C . GLU B 1 68 ? 2.916 -28.094 -4.039 1 85 68 GLU B C 1
ATOM 2027 O O . GLU B 1 68 ? 1.804 -28.078 -3.508 1 85 68 GLU B O 1
ATOM 2032 N N . THR B 1 69 ? 3.953 -27.547 -3.547 1 78.19 69 THR B N 1
ATOM 2033 C CA . THR B 1 69 ? 3.879 -26.875 -2.26 1 78.19 69 THR B CA 1
ATOM 2034 C C . THR B 1 69 ? 2.998 -25.625 -2.357 1 78.19 69 THR B C 1
ATOM 2036 O O . THR B 1 69 ? 2.154 -25.391 -1.489 1 78.19 69 THR B O 1
ATOM 2039 N N . LEU B 1 70 ? 3.158 -24.891 -3.414 1 81.38 70 LEU B N 1
ATOM 2040 C CA . LEU B 1 70 ? 2.391 -23.672 -3.613 1 81.38 70 LEU B CA 1
ATOM 2041 C C . LEU B 1 70 ? 0.91 -23.984 -3.809 1 81.38 70 LEU B C 1
ATOM 2043 O O . LEU B 1 70 ? 0.048 -23.297 -3.25 1 81.38 70 LEU B O 1
ATOM 2047 N N . MET B 1 71 ? 0.663 -25 -4.527 1 83 71 MET B N 1
ATOM 2048 C CA . MET B 1 71 ? -0.723 -25.375 -4.805 1 83 71 MET B CA 1
ATOM 2049 C C . MET B 1 71 ? -1.415 -25.875 -3.541 1 83 71 MET B C 1
ATOM 2051 O O . MET B 1 71 ? -2.615 -25.656 -3.359 1 83 71 MET B O 1
ATOM 2055 N N . LYS B 1 72 ? -0.634 -26.453 -2.74 1 84 72 LYS B N 1
ATOM 2056 C CA . LYS B 1 72 ? -1.188 -26.953 -1.487 1 84 72 LYS B CA 1
ATOM 2057 C C . LYS B 1 72 ? -1.672 -25.797 -0.602 1 84 72 LYS B C 1
A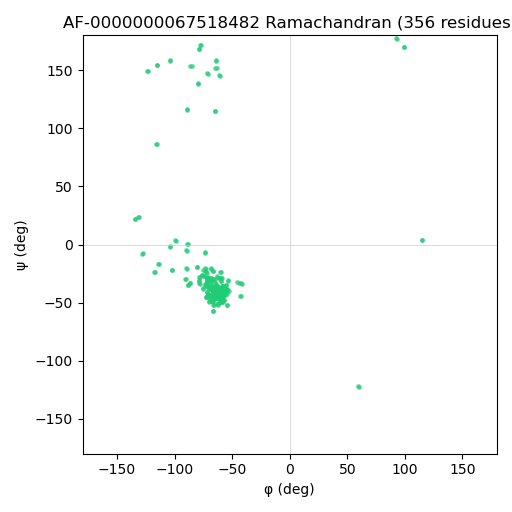TOM 2059 O O . LYS B 1 72 ? -2.707 -25.922 0.058 1 84 72 LYS B O 1
ATOM 2064 N N . TYR B 1 73 ? -1.077 -24.703 -0.719 1 86.81 73 TYR B N 1
ATOM 2065 C CA . TYR B 1 73 ? -1.339 -23.656 0.266 1 86.81 73 TYR B CA 1
ATOM 2066 C C . TYR B 1 73 ? -2.045 -22.469 -0.374 1 86.81 73 TYR B C 1
ATOM 2068 O O . TYR B 1 73 ? -2.623 -21.625 0.324 1 86.81 73 TYR B O 1
ATOM 2076 N N . MET B 1 74 ? -2.027 -22.359 -1.682 1 91.06 74 MET B N 1
ATOM 2077 C CA . MET B 1 74 ? -2.576 -21.156 -2.299 1 91.06 74 MET B CA 1
ATOM 2078 C C . MET B 1 74 ? -3.475 -21.516 -3.48 1 91.06 74 MET B C 1
ATOM 2080 O O . MET B 1 74 ? -3.617 -20.734 -4.418 1 91.06 74 MET B O 1
ATOM 2084 N N . ASP B 1 75 ? -3.928 -22.719 -3.439 1 89.06 75 ASP B N 1
ATOM 2085 C CA . ASP B 1 75 ? -4.906 -23.078 -4.465 1 89.06 75 ASP B CA 1
ATOM 2086 C C . ASP B 1 75 ? -6.281 -22.5 -4.133 1 89.06 75 ASP B C 1
ATOM 2088 O O . ASP B 1 75 ? -6.488 -21.953 -3.045 1 89.06 75 ASP B O 1
ATOM 2092 N N . LYS B 1 76 ? -7.219 -22.594 -5.043 1 89.19 76 LYS B N 1
ATOM 2093 C CA . LYS B 1 76 ? -8.555 -22.031 -4.891 1 89.19 76 LYS B CA 1
ATOM 2094 C C . LYS B 1 76 ? -9.273 -22.625 -3.688 1 89.19 76 LYS B C 1
ATOM 2096 O O . LYS B 1 76 ? -10.102 -21.969 -3.055 1 89.19 76 LYS B O 1
ATOM 2101 N N . LYS B 1 77 ? -8.891 -23.766 -3.297 1 89.69 77 LYS B N 1
ATOM 2102 C CA . LYS B 1 77 ? -9.586 -24.484 -2.236 1 89.69 77 LYS B CA 1
ATOM 2103 C C . LYS B 1 77 ? -8.875 -24.328 -0.897 1 89.69 77 LYS B C 1
ATOM 2105 O O . LYS B 1 77 ? -9.336 -24.844 0.123 1 89.69 77 LYS B O 1
ATOM 2110 N N . SER B 1 78 ? -7.871 -23.594 -0.792 1 90.62 78 SER B N 1
ATOM 2111 C CA . SER B 1 78 ? -7.016 -23.547 0.389 1 90.62 78 SER B CA 1
ATOM 2112 C C . SER B 1 78 ? -7.695 -22.781 1.528 1 90.62 78 SER B C 1
ATOM 2114 O O . SER B 1 78 ? -7.336 -22.953 2.695 1 90.62 78 SER B O 1
ATOM 2116 N N . GLY B 1 79 ? -8.641 -21.938 1.263 1 91.94 79 GLY B N 1
ATOM 2117 C CA . GLY B 1 79 ? -9.398 -21.266 2.301 1 91.94 79 GLY B CA 1
ATOM 2118 C C . GLY B 1 79 ? -8.531 -20.422 3.219 1 91.94 79 GLY B C 1
ATOM 2119 O O . GLY B 1 79 ? -7.766 -19.578 2.756 1 91.94 79 GLY B O 1
ATOM 2120 N N . ILE B 1 80 ? -8.602 -20.734 4.531 1 92.31 80 ILE B N 1
ATOM 2121 C CA . ILE B 1 80 ? -7.918 -19.922 5.535 1 92.31 80 ILE B CA 1
ATOM 2122 C C . ILE B 1 80 ? -6.41 -20.125 5.414 1 92.31 80 ILE B C 1
ATOM 2124 O O . ILE B 1 80 ? -5.633 -19.219 5.711 1 92.31 80 ILE B O 1
ATOM 2128 N N . TYR B 1 81 ? -5.957 -21.266 5.004 1 89.88 81 TYR B N 1
ATOM 2129 C CA . TYR B 1 81 ? -4.531 -21.531 4.852 1 89.88 81 TYR B CA 1
ATOM 2130 C C . TYR B 1 81 ? -3.926 -20.641 3.77 1 89.88 81 TYR B C 1
ATOM 2132 O O . TYR B 1 81 ? -2.801 -20.156 3.914 1 89.88 81 TYR B O 1
ATOM 2140 N N . GLY B 1 82 ? -4.676 -20.453 2.695 1 92.19 82 GLY B N 1
ATOM 2141 C CA . GLY B 1 82 ? -4.227 -19.531 1.662 1 92.19 82 GLY B CA 1
ATOM 2142 C C . GLY B 1 82 ? -4.059 -18.109 2.162 1 92.19 82 GLY B C 1
ATOM 2143 O O . GLY B 1 82 ? -3.086 -17.438 1.819 1 92.19 82 GLY B O 1
ATOM 2144 N N . ILE B 1 83 ? -4.996 -17.766 3.021 1 93.88 83 ILE B N 1
ATOM 2145 C CA . ILE B 1 83 ? -4.969 -16.422 3.605 1 93.88 83 ILE B CA 1
ATOM 2146 C C . ILE B 1 83 ? -3.744 -16.281 4.508 1 93.88 83 ILE B C 1
ATOM 2148 O O . ILE B 1 83 ? -2.984 -15.32 4.383 1 93.88 83 ILE B O 1
ATOM 2152 N N . LEU B 1 84 ? -3.539 -17.219 5.34 1 91.5 84 LEU B N 1
ATOM 2153 C CA . LEU B 1 84 ? -2.439 -17.172 6.297 1 91.5 84 LEU B CA 1
ATOM 2154 C C . LEU B 1 84 ? -1.094 -17.203 5.578 1 91.5 84 LEU B C 1
ATOM 2156 O O . LEU B 1 84 ? -0.181 -16.453 5.941 1 91.5 84 LEU B O 1
ATOM 2160 N N . PHE B 1 85 ? -1.019 -18.031 4.582 1 88.62 85 PHE B N 1
ATOM 2161 C CA . PHE B 1 85 ? 0.222 -18.141 3.822 1 88.62 85 PHE B CA 1
ATOM 2162 C C . PHE B 1 85 ? 0.523 -16.828 3.088 1 88.62 85 PHE B C 1
ATOM 2164 O O . PHE B 1 85 ? 1.665 -16.375 3.078 1 88.62 85 PHE B O 1
ATOM 2171 N N . SER B 1 86 ? -0.473 -16.266 2.426 1 92.75 86 SER B N 1
ATOM 2172 C CA . SER B 1 86 ? -0.303 -15 1.719 1 92.75 86 SER B CA 1
ATOM 2173 C C . SER B 1 86 ? 0.071 -13.875 2.68 1 92.75 86 SER B C 1
ATOM 2175 O O . SER B 1 86 ? 0.877 -13.008 2.342 1 92.75 86 SER B O 1
ATOM 2177 N N . LEU B 1 87 ? -0.542 -13.914 3.883 1 91.06 87 LEU B N 1
ATOM 2178 C CA . LEU B 1 87 ? -0.235 -12.93 4.914 1 91.06 87 LEU B CA 1
ATOM 2179 C C . LEU B 1 87 ? 1.228 -13.023 5.34 1 91.06 87 LEU B C 1
ATOM 2181 O O . LEU B 1 87 ? 1.906 -12 5.469 1 91.06 87 LEU B O 1
ATOM 2185 N N . LEU B 1 88 ? 1.651 -14.18 5.512 1 86.25 88 LEU B N 1
ATOM 2186 C CA . LEU B 1 88 ? 3.025 -14.406 5.941 1 86.25 88 LEU B CA 1
ATOM 2187 C C . LEU B 1 88 ? 4.012 -14 4.855 1 86.25 88 LEU B C 1
ATOM 2189 O O . LEU B 1 88 ? 4.988 -13.297 5.129 1 86.25 88 LEU B O 1
ATOM 2193 N N . LEU B 1 89 ? 3.758 -14.469 3.621 1 85 89 LEU B N 1
ATOM 2194 C CA . LEU B 1 89 ? 4.645 -14.156 2.506 1 85 89 LEU B CA 1
ATOM 2195 C C . LEU B 1 89 ? 4.738 -12.648 2.289 1 85 89 LEU B C 1
ATOM 2197 O O . LEU B 1 89 ? 5.836 -12.109 2.139 1 85 89 LEU B O 1
ATOM 2201 N N . GLY B 1 90 ? 3.607 -11.945 2.293 1 87.38 90 GLY B N 1
ATOM 2202 C CA . GLY B 1 90 ? 3.582 -10.508 2.076 1 87.38 90 GLY B CA 1
ATOM 2203 C C . GLY B 1 90 ? 4.094 -9.719 3.264 1 87.38 90 GLY B C 1
ATOM 2204 O O . GLY B 1 90 ? 4.699 -8.656 3.096 1 87.38 90 GLY B O 1
ATOM 2205 N N . GLY B 1 91 ? 3.832 -10.219 4.457 1 86.25 91 GLY B N 1
ATOM 2206 C CA . GLY B 1 91 ? 4.18 -9.516 5.68 1 86.25 91 GLY B CA 1
ATOM 2207 C C . GLY B 1 91 ? 5.672 -9.477 5.941 1 86.25 91 GLY B C 1
ATOM 2208 O O . GLY B 1 91 ? 6.18 -8.516 6.535 1 86.25 91 GLY B O 1
ATOM 2209 N N . ILE B 1 92 ? 6.355 -10.453 5.465 1 79.56 92 ILE B N 1
ATOM 2210 C CA . ILE B 1 92 ? 7.781 -10.531 5.758 1 79.56 92 ILE B CA 1
ATOM 2211 C C . ILE B 1 92 ? 8.586 -10.109 4.527 1 79.56 92 ILE B C 1
ATOM 2213 O O . ILE B 1 92 ? 9.812 -10.195 4.523 1 79.56 92 ILE B O 1
ATOM 2217 N N . ALA B 1 93 ? 7.906 -9.812 3.471 1 75.19 93 ALA B N 1
ATOM 2218 C CA . ALA B 1 93 ? 8.578 -9.445 2.227 1 75.19 93 ALA B CA 1
ATOM 2219 C C . ALA B 1 93 ? 9.383 -8.164 2.393 1 75.19 93 ALA B C 1
ATOM 2221 O O . ALA B 1 93 ? 9.148 -7.391 3.322 1 75.19 93 ALA B O 1
ATOM 2222 N N . ALA B 1 94 ? 10.375 -8.109 1.623 1 69.56 94 ALA B N 1
ATOM 2223 C CA . ALA B 1 94 ? 11.258 -6.941 1.646 1 69.56 94 ALA B CA 1
ATOM 2224 C C . ALA B 1 94 ? 11.203 -6.191 0.319 1 69.56 94 ALA B C 1
ATOM 2226 O O . ALA B 1 94 ? 10.805 -6.75 -0.705 1 69.56 94 ALA B O 1
ATOM 2227 N N . GLY B 1 95 ? 11.5 -4.953 0.408 1 74.44 95 GLY B N 1
ATOM 2228 C CA . GLY B 1 95 ? 11.57 -4.176 -0.817 1 74.44 95 GLY B CA 1
ATOM 2229 C C . GLY B 1 95 ? 10.266 -3.482 -1.162 1 74.44 95 GLY B C 1
ATOM 2230 O O . GLY B 1 95 ? 9.25 -3.695 -0.496 1 74.44 95 GLY B O 1
ATOM 2231 N N . PRO B 1 96 ? 10.312 -2.781 -2.154 1 76.62 96 PRO B N 1
ATOM 2232 C CA . PRO B 1 96 ? 9.117 -2.057 -2.592 1 76.62 96 PRO B CA 1
ATOM 2233 C C . PRO B 1 96 ? 8.125 -2.949 -3.336 1 76.62 96 PRO B C 1
ATOM 2235 O O . PRO B 1 96 ? 8.43 -4.109 -3.625 1 76.62 96 PRO B O 1
ATOM 2238 N N . LEU B 1 97 ? 6.945 -2.41 -3.525 1 83.94 97 LEU B N 1
ATOM 2239 C CA . LEU B 1 97 ? 5.852 -3.174 -4.121 1 83.94 97 LEU B CA 1
ATOM 2240 C C . LEU B 1 97 ? 6.227 -3.658 -5.516 1 83.94 97 LEU B C 1
ATOM 2242 O O . LEU B 1 97 ? 5.742 -4.699 -5.965 1 83.94 97 LEU B O 1
ATOM 2246 N N . TYR B 1 98 ? 7.047 -2.984 -6.199 1 80.69 98 TYR B N 1
ATOM 2247 C CA . TYR B 1 98 ? 7.363 -3.395 -7.562 1 80.69 98 TYR B CA 1
ATOM 2248 C C . TYR B 1 98 ? 8.141 -4.707 -7.574 1 80.69 98 TYR B C 1
ATOM 2250 O O . TYR B 1 98 ? 8.172 -5.406 -8.586 1 80.69 98 TYR B O 1
ATOM 2258 N N . VAL B 1 99 ? 8.75 -5.031 -6.477 1 81.75 99 VAL B N 1
ATOM 2259 C CA . VAL B 1 99 ? 9.414 -6.324 -6.34 1 81.75 99 VAL B CA 1
ATOM 2260 C C . VAL B 1 99 ? 8.367 -7.43 -6.223 1 81.75 99 VAL B C 1
ATOM 2262 O O . VAL B 1 99 ? 8.609 -8.57 -6.637 1 81.75 99 VAL B O 1
ATOM 2265 N N . ALA B 1 100 ? 7.238 -7.109 -5.703 1 88.81 100 ALA B N 1
ATOM 2266 C CA . ALA B 1 100 ? 6.18 -8.086 -5.445 1 88.81 100 ALA B CA 1
ATOM 2267 C C . ALA B 1 100 ? 5.531 -8.547 -6.75 1 88.81 100 ALA B C 1
ATOM 2269 O O . ALA B 1 100 ? 5.02 -9.664 -6.832 1 88.81 100 ALA B O 1
ATOM 2270 N N . PHE B 1 101 ? 5.594 -7.754 -7.781 1 87.94 101 PHE B N 1
ATOM 2271 C CA . PHE B 1 101 ? 4.844 -8.047 -9 1 87.94 101 PHE B CA 1
ATOM 2272 C C . PHE B 1 101 ? 5.422 -9.258 -9.719 1 87.94 101 PHE B C 1
ATOM 2274 O O . PHE B 1 101 ? 4.691 -10.188 -10.055 1 87.94 101 PHE B O 1
ATOM 2281 N N . PRO B 1 102 ? 6.742 -9.289 -9.922 1 84.5 102 PRO B N 1
ATOM 2282 C CA . PRO B 1 102 ? 7.277 -10.5 -10.547 1 84.5 102 PRO B CA 1
ATOM 2283 C C . PRO B 1 102 ? 7.113 -11.742 -9.68 1 84.5 102 PRO B C 1
ATOM 2285 O O . PRO B 1 102 ? 6.953 -12.852 -10.195 1 84.5 102 PRO B O 1
ATOM 2288 N N . ILE B 1 103 ? 7.176 -11.586 -8.391 1 87.5 103 ILE B N 1
ATOM 2289 C CA . ILE B 1 103 ? 6.934 -12.703 -7.484 1 87.5 103 ILE B CA 1
ATOM 2290 C C . ILE B 1 103 ? 5.488 -13.18 -7.617 1 87.5 103 ILE B C 1
ATOM 2292 O O . ILE B 1 103 ? 5.227 -14.375 -7.691 1 87.5 103 ILE B O 1
ATOM 2296 N N . ALA B 1 104 ? 4.629 -12.234 -7.672 1 92 104 ALA B N 1
ATOM 2297 C CA . ALA B 1 104 ? 3.217 -12.555 -7.863 1 92 104 ALA B CA 1
ATOM 2298 C C . ALA B 1 104 ? 2.998 -13.305 -9.172 1 92 104 ALA B C 1
ATOM 2300 O O . ALA B 1 104 ? 2.254 -14.289 -9.219 1 92 104 ALA B O 1
ATOM 2301 N N . ALA B 1 105 ? 3.652 -12.844 -10.203 1 87.88 105 ALA B N 1
ATOM 2302 C CA . ALA B 1 105 ? 3.545 -13.5 -11.508 1 87.88 105 ALA B CA 1
ATOM 2303 C C . ALA B 1 105 ? 4.059 -14.93 -11.445 1 87.88 105 ALA B C 1
ATOM 2305 O O . ALA B 1 105 ? 3.449 -15.844 -12.008 1 87.88 105 ALA B O 1
ATOM 2306 N N . LEU B 1 106 ? 5.148 -15.109 -10.82 1 86.56 106 LEU B N 1
ATOM 2307 C CA . LEU B 1 106 ? 5.723 -16.438 -10.664 1 86.56 106 LEU B CA 1
ATOM 2308 C C . LEU B 1 106 ? 4.77 -17.359 -9.906 1 86.56 106 LEU B C 1
ATOM 2310 O O . LEU B 1 106 ? 4.566 -18.5 -10.289 1 86.56 106 LEU B O 1
ATOM 2314 N N . LEU B 1 107 ? 4.199 -16.891 -8.82 1 90.19 107 LEU B N 1
ATOM 2315 C CA . LEU B 1 107 ? 3.27 -17.688 -8.023 1 90.19 107 LEU B CA 1
ATOM 2316 C C . LEU B 1 107 ? 2.035 -18.062 -8.836 1 90.19 107 LEU B C 1
ATOM 2318 O O . LEU B 1 107 ? 1.538 -19.188 -8.742 1 90.19 107 LEU B O 1
ATOM 2322 N N . LEU B 1 108 ? 1.631 -17.156 -9.617 1 90.5 108 LEU B N 1
ATOM 2323 C CA . LEU B 1 108 ? 0.498 -17.406 -10.5 1 90.5 108 LEU B CA 1
ATOM 2324 C C . LEU B 1 108 ? 0.837 -18.484 -11.516 1 90.5 108 LEU B C 1
ATOM 2326 O O . LEU B 1 108 ? 0.025 -19.375 -11.773 1 90.5 108 LEU B O 1
ATOM 2330 N N . LYS B 1 109 ? 1.97 -18.359 -12.031 1 87.62 109 LYS B N 1
ATOM 2331 C CA . LYS B 1 109 ? 2.428 -19.344 -13.008 1 87.62 109 LYS B CA 1
ATOM 2332 C C . LYS B 1 109 ? 2.502 -20.734 -12.398 1 87.62 109 LYS B C 1
ATOM 2334 O O . LYS B 1 109 ? 2.27 -21.734 -13.086 1 87.62 109 LYS B O 1
ATOM 2339 N N . LYS B 1 110 ? 2.727 -20.781 -11.188 1 89 110 LYS B N 1
ATOM 2340 C CA . LYS B 1 110 ? 2.871 -22.047 -10.5 1 89 110 LYS B CA 1
ATOM 2341 C C . LYS B 1 110 ? 1.523 -22.562 -9.984 1 89 110 LYS B C 1
ATOM 2343 O O . LYS B 1 110 ? 1.453 -23.594 -9.328 1 89 110 LYS B O 1
ATOM 2348 N N . GLY B 1 111 ? 0.526 -21.734 -10.156 1 88.44 111 GLY B N 1
ATOM 2349 C CA . GLY B 1 111 ? -0.809 -22.266 -9.945 1 88.44 111 GLY B CA 1
ATOM 2350 C C . GLY B 1 111 ? -1.528 -21.625 -8.773 1 88.44 111 GLY B C 1
ATOM 2351 O O . GLY B 1 111 ? -2.621 -22.047 -8.398 1 88.44 111 GLY B O 1
ATOM 2352 N N . ALA B 1 112 ? -0.935 -20.672 -8.172 1 92.5 112 ALA B N 1
ATOM 2353 C CA . ALA B 1 112 ? -1.607 -19.984 -7.07 1 92.5 112 ALA B CA 1
ATOM 2354 C C . ALA B 1 112 ? -2.896 -19.328 -7.539 1 92.5 112 ALA B C 1
ATOM 2356 O O . ALA B 1 112 ? -2.969 -18.812 -8.664 1 92.5 112 ALA B O 1
ATOM 2357 N N . SER B 1 113 ? -3.879 -19.328 -6.652 1 94.94 113 SER B N 1
ATOM 2358 C CA . SER B 1 113 ? -5.152 -18.688 -6.965 1 94.94 113 SER B CA 1
ATOM 2359 C C . SER B 1 113 ? -5.012 -17.172 -6.996 1 94.94 113 SER B C 1
ATOM 2361 O O . SER B 1 113 ? -4.262 -16.594 -6.211 1 94.94 113 SER B O 1
ATOM 2363 N N . ILE B 1 114 ? -5.801 -16.547 -7.875 1 94.88 114 ILE B N 1
ATOM 2364 C CA . ILE B 1 114 ? -5.766 -15.102 -8.078 1 94.88 114 ILE B CA 1
ATOM 2365 C C . ILE B 1 114 ? -6.137 -14.383 -6.781 1 94.88 114 ILE B C 1
ATOM 2367 O O . ILE B 1 114 ? -5.555 -13.352 -6.445 1 94.88 114 ILE B O 1
ATOM 2371 N N . ARG B 1 115 ? -7.086 -14.945 -6.066 1 96.19 115 ARG B N 1
ATOM 2372 C CA . ARG B 1 115 ? -7.547 -14.297 -4.844 1 96.19 115 ARG B CA 1
ATOM 2373 C C . ARG B 1 115 ? -6.41 -14.156 -3.836 1 96.19 115 ARG B C 1
ATOM 2375 O O . ARG B 1 115 ? -6.262 -13.109 -3.201 1 96.19 115 ARG B O 1
ATOM 2382 N N . TYR B 1 116 ? -5.582 -15.133 -3.738 1 95.94 116 TYR B N 1
ATOM 2383 C CA . TYR B 1 116 ? -4.492 -15.094 -2.77 1 95.94 116 TYR B CA 1
ATOM 2384 C C . TYR B 1 116 ? -3.35 -14.219 -3.27 1 95.94 116 TYR B C 1
ATOM 2386 O O . TYR B 1 116 ? -2.639 -13.602 -2.475 1 95.94 116 TYR B O 1
ATOM 2394 N N . ILE B 1 117 ? -3.182 -14.094 -4.582 1 94.75 117 ILE B N 1
ATOM 2395 C CA . ILE B 1 117 ? -2.143 -13.25 -5.156 1 94.75 117 ILE B CA 1
ATOM 2396 C C . ILE B 1 117 ? -2.488 -11.773 -4.922 1 94.75 117 ILE B C 1
ATOM 2398 O O . ILE B 1 117 ? -1.625 -10.984 -4.535 1 94.75 117 ILE B O 1
ATOM 2402 N N . VAL B 1 118 ? -3.734 -11.438 -5.141 1 95.25 118 VAL B N 1
ATOM 2403 C CA . VAL B 1 118 ? -4.18 -10.07 -4.902 1 95.25 118 VAL B CA 1
ATOM 2404 C C . VAL B 1 118 ? -4.062 -9.742 -3.414 1 95.25 118 VAL B C 1
ATOM 2406 O O . VAL B 1 118 ? -3.619 -8.648 -3.045 1 95.25 118 VAL B O 1
ATOM 2409 N N . PHE B 1 119 ? -4.48 -10.672 -2.584 1 96.5 119 PHE B N 1
ATOM 2410 C CA . PHE B 1 119 ? -4.355 -10.5 -1.143 1 96.5 119 PHE B CA 1
ATOM 2411 C C . PHE B 1 119 ? -2.891 -10.352 -0.741 1 96.5 119 PHE B C 1
ATOM 2413 O O . PHE B 1 119 ? -2.551 -9.492 0.079 1 96.5 119 PHE B O 1
ATOM 2420 N N . PHE B 1 120 ? -2.008 -11.141 -1.315 1 95.31 120 PHE B N 1
ATOM 2421 C CA . PHE B 1 120 ? -0.565 -11.078 -1.104 1 95.31 120 PHE B CA 1
ATOM 2422 C C . PHE B 1 120 ? -0.028 -9.695 -1.447 1 95.31 120 PHE B C 1
ATOM 2424 O O . PHE B 1 120 ? 0.719 -9.102 -0.666 1 95.31 120 PHE B O 1
ATOM 2431 N N . LEU B 1 121 ? -0.379 -9.141 -2.553 1 93.88 121 LEU B N 1
ATOM 2432 C CA . LEU B 1 121 ? 0.05 -7.812 -2.963 1 93.88 121 LEU B CA 1
ATOM 2433 C C . LEU B 1 121 ? -0.471 -6.75 -1.999 1 93.88 121 LEU B C 1
ATOM 2435 O O . LEU B 1 121 ? 0.234 -5.789 -1.687 1 93.88 121 LEU B O 1
ATOM 2439 N N . GLY B 1 122 ? -1.704 -6.961 -1.547 1 94.38 122 GLY B N 1
ATOM 2440 C CA . GLY B 1 122 ? -2.285 -6.066 -0.559 1 94.38 122 GLY B CA 1
ATOM 2441 C C . GLY B 1 122 ? -1.538 -6.066 0.761 1 94.38 122 GLY B C 1
ATOM 2442 O O . GLY B 1 122 ? -1.298 -5.008 1.346 1 94.38 122 GLY B O 1
ATOM 2443 N N . VAL B 1 123 ? -1.169 -7.23 1.194 1 93.62 123 VAL B N 1
ATOM 2444 C CA . VAL B 1 123 ? -0.402 -7.363 2.428 1 93.62 123 VAL B CA 1
ATOM 2445 C C . VAL B 1 123 ? 0.957 -6.684 2.268 1 93.62 123 VAL B C 1
ATOM 2447 O O . VAL B 1 123 ? 1.404 -5.957 3.158 1 93.62 123 VAL B O 1
ATOM 2450 N N . TRP B 1 124 ? 1.549 -6.902 1.119 1 89.94 124 TRP B N 1
ATOM 2451 C CA . TRP B 1 124 ? 2.85 -6.316 0.814 1 89.94 124 TRP B CA 1
ATOM 2452 C C . TRP B 1 124 ? 2.812 -4.801 0.972 1 89.94 124 TRP B C 1
ATOM 2454 O O . TRP B 1 124 ? 3.773 -4.195 1.459 1 89.94 124 TRP B O 1
ATOM 2464 N N . THR B 1 125 ? 1.761 -4.227 0.66 1 88.12 125 THR B N 1
ATOM 2465 C CA . THR B 1 125 ? 1.675 -2.773 0.633 1 88.12 125 THR B CA 1
ATOM 2466 C C . THR B 1 125 ? 1.227 -2.232 1.987 1 88.12 125 THR B C 1
ATOM 2468 O O . THR B 1 125 ? 1.603 -1.123 2.375 1 88.12 125 THR B O 1
ATOM 2471 N N . THR B 1 126 ? 0.456 -2.951 2.744 1 87.88 126 THR B N 1
ATOM 2472 C CA . THR B 1 126 ? -0.219 -2.332 3.879 1 87.88 126 THR B CA 1
ATOM 2473 C C . THR B 1 126 ? 0.244 -2.957 5.191 1 87.88 126 THR B C 1
ATOM 2475 O O . THR B 1 126 ? 0.113 -2.35 6.254 1 87.88 126 THR B O 1
ATOM 2478 N N . ALA B 1 127 ? 0.728 -4.145 5.148 1 89.19 127 ALA B N 1
ATOM 2479 C CA . ALA B 1 127 ? 0.866 -4.871 6.406 1 89.19 127 ALA B CA 1
ATOM 2480 C C . ALA B 1 127 ? 2.258 -5.48 6.539 1 89.19 127 ALA B C 1
ATOM 2482 O O . ALA B 1 127 ? 2.432 -6.512 7.195 1 89.19 127 ALA B O 1
ATOM 2483 N N . LYS B 1 128 ? 3.168 -4.922 5.863 1 84.94 128 LYS B N 1
ATOM 2484 C CA . LYS B 1 128 ? 4.543 -5.332 6.125 1 84.94 128 LYS B CA 1
ATOM 2485 C C . LYS B 1 128 ? 4.965 -4.965 7.547 1 84.94 128 LYS B C 1
ATOM 2487 O O . LYS B 1 128 ? 4.52 -3.953 8.086 1 84.94 128 LYS B O 1
ATOM 2492 N N . LEU B 1 129 ? 5.926 -5.652 7.953 1 80.75 129 LEU B N 1
ATOM 2493 C CA . LEU B 1 129 ? 6.312 -5.488 9.352 1 80.75 129 LEU B CA 1
ATOM 2494 C C . LEU B 1 129 ? 6.863 -4.086 9.602 1 80.75 129 LEU B C 1
ATOM 2496 O O . LEU B 1 129 ? 6.445 -3.412 10.547 1 80.75 129 LEU B O 1
ATOM 2500 N N . PRO B 1 130 ? 7.832 -3.615 8.836 1 78.75 130 PRO B N 1
ATOM 2501 C CA . PRO B 1 130 ? 8.32 -2.258 9.078 1 78.75 130 PRO B CA 1
ATOM 2502 C C . PRO B 1 130 ? 7.215 -1.206 8.992 1 78.75 130 PRO B C 1
ATOM 2504 O O . PRO B 1 130 ? 7.219 -0.235 9.75 1 78.75 130 PRO B O 1
ATOM 2507 N N . ILE B 1 131 ? 6.289 -1.377 8.102 1 83.19 131 ILE B N 1
ATOM 2508 C CA . ILE B 1 131 ? 5.18 -0.446 7.93 1 83.19 131 ILE B CA 1
ATOM 2509 C C . ILE B 1 131 ? 4.281 -0.483 9.164 1 83.19 131 ILE B C 1
ATOM 2511 O O . ILE B 1 131 ? 3.857 0.563 9.664 1 83.19 131 ILE B O 1
ATOM 2515 N N . LEU B 1 132 ? 4.078 -1.653 9.68 1 85.12 132 LEU B N 1
ATOM 2516 C CA . LEU B 1 132 ? 3.24 -1.823 10.859 1 85.12 132 LEU B CA 1
ATOM 2517 C C . LEU B 1 132 ? 3.848 -1.105 12.062 1 85.12 132 LEU B C 1
ATOM 2519 O O . LEU B 1 132 ? 3.137 -0.438 12.812 1 85.12 132 LEU B O 1
ATOM 2523 N N . VAL B 1 133 ? 5.047 -1.29 12.203 1 80.81 133 VAL B N 1
ATOM 2524 C CA . VAL B 1 133 ? 5.742 -0.697 13.336 1 80.81 133 VAL B CA 1
ATOM 2525 C C . VAL B 1 133 ? 5.684 0.826 13.25 1 80.81 133 VAL B C 1
ATOM 2527 O O . VAL B 1 133 ? 5.375 1.502 14.234 1 80.81 133 VAL B O 1
ATOM 2530 N N . TYR B 1 134 ? 5.898 1.354 12.078 1 79.5 134 TYR B N 1
ATOM 2531 C CA . TYR B 1 134 ? 5.918 2.801 11.906 1 79.5 134 TYR B CA 1
ATOM 2532 C C . TYR B 1 134 ? 4.516 3.385 12.023 1 79.5 134 TYR B C 1
ATOM 2534 O O . TYR B 1 134 ? 4.332 4.461 12.594 1 79.5 134 TYR B O 1
ATOM 2542 N N . GLU B 1 135 ? 3.652 2.699 11.469 1 85.25 135 GLU B N 1
ATOM 2543 C CA . GLU B 1 135 ? 2.273 3.164 11.578 1 85.25 135 GLU B CA 1
ATOM 2544 C C . GLU B 1 135 ? 1.819 3.193 13.039 1 85.25 135 GLU B C 1
ATOM 2546 O O . GLU B 1 135 ? 1.17 4.148 13.469 1 85.25 135 GLU B O 1
ATOM 2551 N N . TYR B 1 136 ? 2.201 2.195 13.703 1 85.31 136 TYR B N 1
ATOM 2552 C CA . TYR B 1 136 ? 1.888 2.113 15.125 1 85.31 136 TYR B CA 1
ATOM 2553 C C . TYR B 1 136 ? 2.514 3.275 15.883 1 85.31 136 TYR B C 1
ATOM 2555 O O . TYR B 1 136 ? 1.853 3.914 16.703 1 85.31 136 TYR B O 1
ATOM 2563 N N . SER B 1 137 ? 3.727 3.58 15.594 1 79.12 137 SER B N 1
ATOM 2564 C CA . SER B 1 137 ? 4.473 4.621 16.297 1 79.12 137 SER B CA 1
ATOM 2565 C C . SER B 1 137 ? 3.961 6.008 15.93 1 79.12 137 SER B C 1
ATOM 2567 O O . SER B 1 137 ? 3.961 6.914 16.766 1 79.12 137 SER B O 1
ATOM 2569 N N . SER B 1 138 ? 3.488 6.145 14.758 1 80.12 138 SER B N 1
ATOM 2570 C CA . SER B 1 138 ? 3.104 7.461 14.258 1 80.12 138 SER B CA 1
ATOM 2571 C C . SER B 1 138 ? 1.655 7.785 14.609 1 80.12 138 SER B C 1
ATOM 2573 O O . SER B 1 138 ? 1.324 8.938 14.906 1 80.12 138 SER B O 1
ATOM 2575 N N . PHE B 1 139 ? 0.746 6.746 14.609 1 86.88 139 PHE B N 1
ATOM 2576 C CA . PHE B 1 139 ? -0.673 7.07 14.695 1 86.88 139 PHE B CA 1
ATOM 2577 C C . PHE B 1 139 ? -1.34 6.281 15.82 1 86.88 139 PHE B C 1
ATOM 2579 O O . PHE B 1 139 ? -2.518 6.488 16.109 1 86.88 139 PHE B O 1
ATOM 2586 N N . GLY B 1 140 ? -0.61 5.379 16.375 1 84.25 140 GLY B N 1
ATOM 2587 C CA . GLY B 1 140 ? -1.132 4.652 17.531 1 84.25 140 GLY B CA 1
ATOM 2588 C C . GLY B 1 140 ? -1.688 3.287 17.172 1 84.25 140 GLY B C 1
ATOM 2589 O O . GLY B 1 140 ? -1.888 2.982 15.992 1 84.25 140 GLY B O 1
ATOM 2590 N N . ALA B 1 141 ? -1.987 2.475 18.125 1 87.25 141 ALA B N 1
ATOM 2591 C CA . ALA B 1 141 ? -2.387 1.078 17.969 1 87.25 141 ALA B CA 1
ATOM 2592 C C . ALA B 1 141 ? -3.791 0.974 17.391 1 87.25 141 ALA B C 1
ATOM 2594 O O . ALA B 1 141 ? -4.047 0.126 16.531 1 87.25 141 ALA B O 1
ATOM 2595 N N . THR B 1 142 ? -4.703 1.769 17.891 1 87.19 142 THR B N 1
ATOM 2596 C CA . THR B 1 142 ? -6.086 1.693 17.438 1 87.19 142 THR B CA 1
ATOM 2597 C C . THR B 1 142 ? -6.184 2.025 15.945 1 87.19 142 THR B C 1
ATOM 2599 O O . THR B 1 142 ? -6.828 1.303 15.188 1 87.19 142 THR B O 1
ATOM 2602 N N . PHE B 1 143 ? -5.492 3.102 15.555 1 88.75 143 PHE B N 1
ATOM 2603 C CA . PHE B 1 143 ? -5.461 3.48 14.148 1 88.75 143 PHE B CA 1
ATOM 2604 C C . PHE B 1 143 ? -4.902 2.35 13.289 1 88.75 143 PHE B C 1
ATOM 2606 O O . PHE B 1 143 ? -5.492 1.98 12.273 1 88.75 143 PHE B O 1
ATOM 2613 N N . THR B 1 144 ? -3.807 1.836 13.727 1 91.12 144 THR B N 1
ATOM 2614 C CA . THR B 1 144 ? -3.094 0.802 12.984 1 91.12 144 THR B CA 1
ATOM 2615 C C . THR B 1 144 ? -3.951 -0.453 12.852 1 91.12 144 THR B C 1
ATOM 2617 O O . THR B 1 144 ? -4.082 -1.006 11.75 1 91.12 144 THR B O 1
ATOM 2620 N N . LEU B 1 145 ? -4.582 -0.885 13.883 1 91.25 145 LEU B N 1
ATOM 2621 C CA . LEU B 1 145 ? -5.387 -2.102 13.883 1 91.25 145 LEU B CA 1
ATOM 2622 C C . LEU B 1 145 ? -6.59 -1.956 12.961 1 91.25 145 LEU B C 1
ATOM 2624 O O . LEU B 1 145 ? -6.91 -2.873 12.203 1 91.25 145 LEU B O 1
ATOM 2628 N N . ILE B 1 146 ? -7.223 -0.86 13.016 1 91 146 ILE B N 1
ATOM 2629 C CA . ILE B 1 146 ? -8.391 -0.617 12.172 1 91 146 ILE B CA 1
ATOM 2630 C C . ILE B 1 146 ? -7.961 -0.529 10.711 1 91 146 ILE B C 1
ATOM 2632 O O . ILE B 1 146 ? -8.57 -1.157 9.844 1 91 146 ILE B O 1
ATOM 2636 N N . HIS B 1 147 ? -6.91 0.286 10.508 1 93.25 147 HIS B N 1
ATOM 2637 C CA . HIS B 1 147 ? -6.414 0.474 9.148 1 93.25 147 HIS B CA 1
ATOM 2638 C C . HIS B 1 147 ? -5.992 -0.854 8.523 1 93.25 147 HIS B C 1
ATOM 2640 O O . HIS B 1 147 ? -6.422 -1.188 7.418 1 93.25 147 HIS B O 1
ATOM 2646 N N . ILE B 1 148 ? -5.215 -1.635 9.227 1 92.5 148 ILE B N 1
ATOM 2647 C CA . ILE B 1 148 ? -4.719 -2.91 8.719 1 92.5 148 ILE B CA 1
ATOM 2648 C C . ILE B 1 148 ? -5.871 -3.906 8.609 1 92.5 148 ILE B C 1
ATOM 2650 O O . ILE B 1 148 ? -5.977 -4.633 7.617 1 92.5 148 ILE B O 1
ATOM 2654 N N . GLY B 1 149 ? -6.66 -4 9.633 1 94.38 149 GLY B N 1
ATOM 2655 C CA . GLY B 1 149 ? -7.805 -4.898 9.594 1 94.38 149 GLY B CA 1
ATOM 2656 C C . GLY B 1 149 ? -8.711 -4.656 8.406 1 94.38 149 GLY B C 1
ATOM 2657 O O . GLY B 1 149 ? -9.023 -5.586 7.656 1 94.38 149 GLY B O 1
ATOM 2658 N N . PHE B 1 150 ? -9.141 -3.455 8.172 1 92.81 150 PHE B N 1
ATOM 2659 C CA . PHE B 1 150 ? -9.992 -3.1 7.047 1 92.81 150 PHE B CA 1
ATOM 2660 C C . PHE B 1 150 ? -9.266 -3.328 5.727 1 92.81 150 PHE B C 1
ATOM 2662 O O . PHE B 1 150 ? -9.875 -3.754 4.742 1 92.81 150 PHE B O 1
ATOM 2669 N N . GLY B 1 151 ? -7.969 -2.984 5.742 1 94.38 151 GLY B N 1
ATOM 2670 C CA . GLY B 1 151 ? -7.18 -3.205 4.539 1 94.38 151 GLY B CA 1
ATOM 2671 C C . GLY B 1 151 ? -7.121 -4.664 4.125 1 94.38 151 GLY B C 1
ATOM 2672 O O . GLY B 1 151 ? -7.301 -4.988 2.947 1 94.38 151 GLY B O 1
ATOM 2673 N N . LEU B 1 152 ? -6.891 -5.523 5.121 1 94.94 152 LEU B N 1
ATOM 2674 C CA . LEU B 1 152 ? -6.809 -6.949 4.832 1 94.94 152 LEU B CA 1
ATOM 2675 C C . LEU B 1 152 ? -8.141 -7.477 4.301 1 94.94 152 LEU B C 1
ATOM 2677 O O . LEU B 1 152 ? -8.164 -8.258 3.35 1 94.94 152 LEU B O 1
ATOM 2681 N N . VAL B 1 153 ? -9.227 -7.062 4.887 1 95.88 153 VAL B N 1
ATOM 2682 C CA . VAL B 1 153 ? -10.547 -7.477 4.43 1 95.88 153 VAL B CA 1
ATOM 2683 C C . VAL B 1 153 ? -10.797 -6.953 3.016 1 95.88 153 VAL B C 1
ATOM 2685 O O . VAL B 1 153 ? -11.281 -7.688 2.152 1 95.88 153 VAL B O 1
ATOM 2688 N N . PHE B 1 154 ? -10.477 -5.742 2.801 1 94.94 154 PHE B N 1
ATOM 2689 C CA . PHE B 1 154 ? -10.664 -5.109 1.5 1 94.94 154 PHE B CA 1
ATOM 2690 C C . PHE B 1 154 ? -9.906 -5.867 0.415 1 94.94 154 PHE B C 1
ATOM 2692 O O . PHE B 1 154 ? -10.477 -6.207 -0.625 1 94.94 154 PHE B O 1
ATOM 2699 N N . PHE B 1 155 ? -8.641 -6.172 0.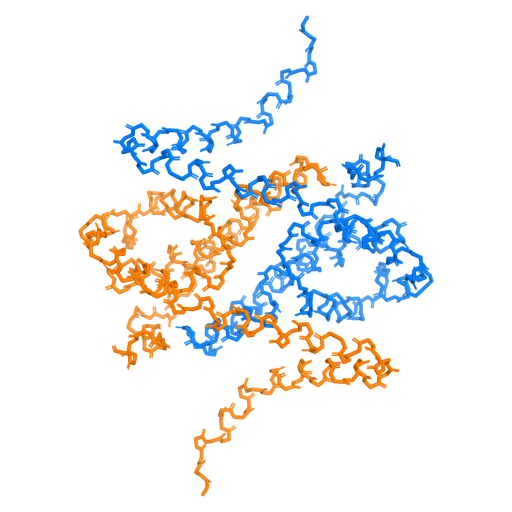63 1 96.25 155 PHE B N 1
ATOM 2700 C CA . PHE B 1 155 ? -7.816 -6.781 -0.411 1 96.25 155 PHE B CA 1
ATOM 2701 C C . PHE B 1 155 ? -8.227 -8.234 -0.64 1 96.25 155 PHE B C 1
ATOM 2703 O O . PHE B 1 155 ? -8.133 -8.742 -1.76 1 96.25 155 PHE B O 1
ATOM 2710 N N . TYR B 1 156 ? -8.672 -8.891 0.413 1 96.62 156 TYR B N 1
ATOM 2711 C CA . TYR B 1 156 ? -9.18 -10.242 0.204 1 96.62 156 TYR B CA 1
ATOM 2712 C C . TYR B 1 156 ? -10.43 -10.227 -0.66 1 96.62 156 TYR B C 1
ATOM 2714 O O . TYR B 1 156 ? -10.562 -11.023 -1.593 1 96.62 156 TYR B O 1
ATOM 2722 N N . ILE B 1 157 ? -11.367 -9.32 -0.396 1 96.5 157 ILE B N 1
ATOM 2723 C CA . ILE B 1 157 ? -12.594 -9.195 -1.182 1 96.5 157 ILE B CA 1
ATOM 2724 C C . ILE B 1 157 ? -12.242 -8.82 -2.621 1 96.5 157 ILE B C 1
ATOM 2726 O O . ILE B 1 157 ? -12.82 -9.359 -3.566 1 96.5 157 ILE B O 1
ATOM 2730 N N . MET B 1 158 ? -11.32 -7.945 -2.777 1 94.75 158 MET B N 1
ATOM 2731 C CA . MET B 1 158 ? -10.852 -7.578 -4.113 1 94.75 158 MET B CA 1
ATOM 2732 C C . MET B 1 158 ? -10.305 -8.797 -4.848 1 94.75 158 MET B C 1
ATOM 2734 O O . MET B 1 158 ? -10.539 -8.961 -6.043 1 94.75 158 MET B O 1
ATOM 2738 N N . GLY B 1 159 ? -9.516 -9.609 -4.094 1 95.88 159 GLY B N 1
ATOM 2739 C CA . GLY B 1 159 ? -9.008 -10.844 -4.668 1 95.88 159 GLY B CA 1
ATOM 2740 C C . GLY B 1 159 ? -10.102 -11.758 -5.18 1 95.88 159 GLY B C 1
ATOM 2741 O O . GLY B 1 159 ? -9.984 -12.336 -6.266 1 95.88 159 GLY B O 1
ATOM 2742 N N . ILE B 1 160 ? -11.172 -11.898 -4.414 1 95.38 160 ILE B N 1
ATOM 2743 C CA . ILE B 1 160 ? -12.312 -12.719 -4.824 1 95.38 160 ILE B CA 1
ATOM 2744 C C . ILE B 1 160 ? -12.93 -12.141 -6.094 1 95.38 160 ILE B C 1
ATOM 2746 O O . ILE B 1 160 ? -13.273 -12.875 -7.02 1 95.38 160 ILE B O 1
ATOM 2750 N N . ILE B 1 161 ? -13.055 -10.844 -6.172 1 94.75 161 ILE B N 1
ATOM 2751 C CA . ILE B 1 161 ? -13.625 -10.172 -7.332 1 94.75 161 ILE B CA 1
ATOM 2752 C C . ILE B 1 161 ? -12.75 -10.414 -8.555 1 94.75 161 ILE B C 1
ATOM 2754 O O . ILE B 1 161 ? -13.242 -10.789 -9.617 1 94.75 161 ILE B O 1
ATOM 2758 N N . PHE B 1 162 ? -11.477 -10.289 -8.438 1 94.31 162 PHE B N 1
ATOM 2759 C CA . PHE B 1 162 ? -10.562 -10.484 -9.555 1 94.31 162 PHE B CA 1
ATOM 2760 C C . PHE B 1 162 ? -10.578 -11.938 -10.008 1 94.31 162 PHE B C 1
ATOM 2762 O O . PHE B 1 162 ? -10.477 -12.219 -11.211 1 94.31 162 PHE B O 1
ATOM 2769 N N . GLU B 1 163 ? -10.602 -12.812 -9.023 1 94.19 163 GLU B N 1
ATOM 2770 C CA . GLU B 1 163 ? -10.625 -14.234 -9.352 1 94.19 163 GLU B CA 1
ATOM 2771 C C . GLU B 1 163 ? -11.852 -14.586 -10.188 1 94.19 163 GLU B C 1
ATOM 2773 O O . GLU B 1 163 ? -11.805 -15.508 -11.008 1 94.19 163 GLU B O 1
ATOM 2778 N N . ARG B 1 164 ? -12.961 -13.883 -9.992 1 91.62 164 ARG B N 1
ATOM 2779 C CA . ARG B 1 164 ? -14.188 -14.117 -10.742 1 91.62 164 ARG B CA 1
ATOM 2780 C C . ARG B 1 164 ? -14.086 -13.539 -12.156 1 91.62 164 ARG B C 1
ATOM 2782 O O . ARG B 1 164 ? -14.664 -14.086 -13.094 1 91.62 164 ARG B O 1
ATOM 2789 N N . PHE B 1 165 ? -13.281 -12.539 -12.367 1 90.38 165 PHE B N 1
ATOM 2790 C CA . PHE B 1 165 ? -13.25 -11.82 -13.633 1 90.38 165 PHE B CA 1
ATOM 2791 C C . PHE B 1 165 ? -12.055 -12.258 -14.477 1 90.38 165 PHE B C 1
ATOM 2793 O O . PHE B 1 165 ? -12.039 -12.047 -15.688 1 90.38 165 PHE B O 1
ATOM 2800 N N . TYR B 1 166 ? -11.062 -12.812 -13.828 1 89.06 166 TYR B N 1
ATOM 2801 C CA . TYR B 1 166 ? -9.852 -13.188 -14.555 1 89.06 166 TYR B CA 1
ATOM 2802 C C . TYR B 1 166 ? -9.539 -14.672 -14.367 1 89.06 166 TYR B C 1
ATOM 2804 O O . TYR B 1 166 ? -9.891 -15.266 -13.344 1 89.06 166 TYR B O 1
ATOM 2812 N N . ASP B 1 167 ? -8.953 -15.148 -15.414 1 86.5 167 ASP B N 1
ATOM 2813 C CA . ASP B 1 167 ? -8.289 -16.438 -15.258 1 86.5 167 ASP B CA 1
ATOM 2814 C C . ASP B 1 167 ? -6.773 -16.281 -15.172 1 86.5 167 ASP B C 1
ATOM 2816 O O . ASP B 1 167 ? -6.234 -15.242 -15.555 1 86.5 167 ASP B O 1
ATOM 2820 N N . GLN B 1 168 ? -6.164 -17.234 -14.633 1 84 168 GLN B N 1
ATOM 2821 C CA . GLN B 1 168 ? -4.723 -17.188 -14.398 1 84 168 GLN B CA 1
ATOM 2822 C C . GLN B 1 168 ? -3.967 -16.891 -15.695 1 84 168 GLN B C 1
ATOM 2824 O O . GLN B 1 168 ? -3.043 -16.078 -15.703 1 84 168 GLN B O 1
ATOM 2829 N N . GLU B 1 169 ? -4.41 -17.438 -16.766 1 82.38 169 GLU B N 1
ATOM 2830 C CA . GLU B 1 169 ? -3.746 -17.281 -18.062 1 82.38 169 GLU B CA 1
ATOM 2831 C C . GLU B 1 169 ? -3.863 -15.852 -18.578 1 82.38 169 GLU B C 1
ATOM 2833 O O . GLU B 1 169 ? -2.93 -15.336 -19.188 1 82.38 169 GLU B O 1
ATOM 2838 N N . GLU B 1 170 ? -4.961 -15.258 -18.359 1 83 170 GLU B N 1
ATOM 2839 C CA . GLU B 1 170 ? -5.188 -13.891 -18.797 1 83 170 GLU B CA 1
ATOM 2840 C C . GLU B 1 170 ? -4.219 -12.922 -18.125 1 83 170 GLU B C 1
ATOM 2842 O O . GLU B 1 170 ? -3.682 -12.023 -18.781 1 83 170 GLU B O 1
ATOM 2847 N N . LEU B 1 171 ? -3.949 -13.18 -16.891 1 83.38 171 LEU B N 1
ATOM 2848 C CA . LEU B 1 171 ? -3.062 -12.289 -16.141 1 83.38 171 LEU B CA 1
ATOM 2849 C C . LEU B 1 171 ? -1.604 -12.555 -16.5 1 83.38 171 LEU B C 1
ATOM 2851 O O . LEU B 1 171 ? -0.789 -11.633 -16.531 1 83.38 171 LEU B O 1
ATOM 2855 N N . LEU B 1 172 ? -1.299 -13.711 -16.766 1 79.75 172 LEU B N 1
ATOM 2856 C CA . LEU B 1 172 ? 0.077 -14.094 -17.078 1 79.75 172 LEU B CA 1
ATOM 2857 C C . LEU B 1 172 ? 0.479 -13.617 -18.469 1 79.75 172 LEU B C 1
ATOM 2859 O O . LEU B 1 172 ? 1.669 -13.508 -18.766 1 79.75 172 LEU B O 1
ATOM 2863 N N . ARG B 1 173 ? -0.477 -13.352 -19.25 1 73.75 173 ARG B N 1
ATOM 2864 C CA . ARG B 1 173 ? -0.199 -12.867 -20.609 1 73.75 173 ARG B CA 1
ATOM 2865 C C . ARG B 1 173 ? 0.452 -11.484 -20.562 1 73.75 173 ARG B C 1
ATOM 2867 O O . ARG B 1 173 ? 1.179 -11.109 -21.484 1 73.75 173 ARG B O 1
ATOM 2874 N N . TYR B 1 174 ? 0.257 -10.805 -19.547 1 66.44 174 TYR B N 1
ATOM 2875 C CA . TYR B 1 174 ? 0.789 -9.453 -19.438 1 66.44 174 TYR B CA 1
ATOM 2876 C C . TYR B 1 174 ? 2.178 -9.461 -18.812 1 66.44 174 TYR B C 1
ATOM 2878 O O . TYR B 1 174 ? 2.918 -8.477 -18.922 1 66.44 174 TYR B O 1
ATOM 2886 N N . ASP B 1 175 ? 2.455 -10.508 -18.156 1 61.75 175 ASP B N 1
ATOM 2887 C CA . ASP B 1 175 ? 3.689 -10.539 -17.375 1 61.75 175 ASP B CA 1
ATOM 2888 C C . ASP B 1 175 ? 4.914 -10.469 -18.281 1 61.75 175 ASP B C 1
ATOM 2890 O O . ASP B 1 175 ? 5.008 -11.211 -19.266 1 61.75 175 ASP B O 1
ATOM 2894 N N . VAL B 1 176 ? 5.605 -9.414 -18.125 1 51.5 176 VAL B N 1
ATOM 2895 C CA . VAL B 1 176 ? 6.828 -9.164 -18.891 1 51.5 176 VAL B CA 1
ATOM 2896 C C . VAL B 1 176 ? 7.695 -10.422 -18.906 1 51.5 17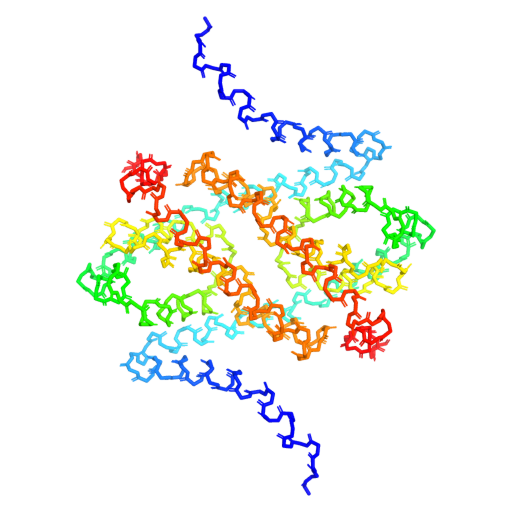6 VAL B C 1
ATOM 2898 O O . VAL B 1 176 ? 8.492 -10.625 -19.828 1 51.5 176 VAL B O 1
ATOM 2901 N N . MET B 1 177 ? 7.633 -11.195 -17.844 1 47.03 177 MET B N 1
ATOM 2902 C CA . MET B 1 177 ? 8.484 -12.383 -17.797 1 47.03 177 MET B CA 1
ATOM 2903 C C . MET B 1 177 ? 8.102 -13.359 -18.906 1 47.03 177 MET B C 1
ATOM 2905 O O . MET B 1 177 ? 8.867 -14.266 -19.234 1 47.03 177 MET B O 1
ATOM 2909 N N . GLU B 1 178 ? 6.875 -13.336 -19.297 1 47.28 178 GLU B N 1
ATOM 2910 C CA . GLU B 1 178 ? 6.566 -14.273 -20.375 1 47.28 178 GLU B CA 1
ATOM 2911 C C . GLU B 1 178 ? 7.254 -13.867 -21.688 1 47.28 178 GLU B C 1
ATOM 2913 O O . GLU B 1 178 ? 7.477 -14.703 -22.562 1 47.28 178 GLU B O 1
ATOM 2918 N N . GLU B 1 179 ? 7.477 -12.586 -21.844 1 43.16 179 GLU B N 1
ATOM 2919 C CA . GLU B 1 179 ? 8.141 -12.289 -23.109 1 43.16 179 GLU B CA 1
ATOM 2920 C C . GLU B 1 179 ? 9.609 -12.703 -23.078 1 43.16 179 GLU B C 1
ATOM 2922 O O . GLU B 1 179 ? 10.312 -12.586 -24.078 1 43.16 179 GLU B O 1
ATOM 2927 N N . MET B 1 180 ? 10.047 -13.109 -21.859 1 38.44 180 MET B N 1
ATOM 2928 C CA . MET B 1 180 ? 11.398 -13.656 -21.984 1 38.44 180 MET B CA 1
ATOM 2929 C C . MET B 1 180 ? 11.359 -15.172 -22.125 1 38.44 180 MET B C 1
ATOM 2931 O O . MET B 1 180 ? 10.516 -15.836 -21.516 1 38.44 180 MET B O 1
#

Radius of gyration: 20.56 Å; Cα contacts (8 Å, |Δi|>4): 412; chains: 2; bounding box: 34×58×77 Å

Solvent-accessible surface area (backbone atoms only — not comparable to full-atom values): 18120 Å² total; per-residue (Å²): 138,63,79,70,56,59,58,54,50,55,67,38,35,60,57,44,46,51,49,40,47,48,44,45,44,15,62,74,44,48,70,60,21,51,49,40,49,48,50,45,48,48,48,40,48,50,48,58,64,46,42,58,62,49,51,54,49,43,52,50,44,57,73,69,51,54,45,68,62,44,35,63,36,24,23,85,82,28,60,68,51,14,51,53,49,24,44,51,56,16,22,52,53,72,79,57,68,69,59,47,50,62,49,43,52,51,43,41,72,44,48,31,26,54,28,40,46,41,26,19,56,41,23,45,60,61,46,15,54,60,49,44,53,47,41,29,50,37,45,25,61,69,53,37,50,51,53,42,52,52,48,53,52,49,27,41,53,50,7,50,53,45,41,74,75,45,52,72,66,67,38,49,69,33,24,61,68,62,79,98,138,64,82,70,57,59,58,54,49,55,68,39,35,61,56,44,47,52,50,40,47,49,45,45,47,15,62,74,45,49,69,60,21,49,50,40,49,49,51,44,48,50,47,41,50,51,47,59,63,46,42,58,61,49,49,53,50,43,52,52,45,57,73,69,51,52,45,67,62,44,34,63,36,25,24,84,81,29,59,69,51,14,51,52,50,25,43,51,57,15,22,52,52,72,82,58,66,69,61,49,51,63,49,44,51,51,42,40,72,45,49,31,25,53,28,39,45,42,26,18,55,41,25,43,59,59,47,16,52,60,50,44,54,49,40,29,49,38,45,24,62,69,53,37,50,51,53,43,52,53,46,54,53,49,26,39,54,49,7,51,53,46,41,74,76,45,52,72,66,66,38,50,68,32,23,62,68,63,78,97

Organism: Bacillus anthracis (NCBI:txid1392)

Secondary structure (DSSP, 8-state):
--THHHHHHHHTHHHHHHHHHHHHHHHHSHHHHHHHHHHHHHHHHHHHHHHHHHHHHHHHHHHHS-HHHHHHHHSTT-THHHHHHHHHHHHS--S-HHHHHHHHHHHHHTT--HHHHHHHHHHHHH--HHHHHHHHHHH-HHHHHHHHHHHHHHHHHHHHHHHHH--HHHHHTT-GGGG-/--THHHHHHHHTHHHHHHHHHHHHHHHHSHHHHHHHHHHHHHHHHHHHHHHHHHHHHHHHHHHHS-HHHHHHHHSTT-THHHHHHHHHHHHS--S-HHHHHHHHHHHHHTT--HHHHHHHHHHHHH--HHHHHHHHHHH-HHHHHHHHHHHHHHHHHHHHHHHHH--HHHHHTT-GGGG-

pLDDT: mean 75.58, std 17.91, range [30.86, 96.62]

Foldseek 3Di:
DDPVVVVVVVVCVVVVVVVVVLVVVCVVVVVVSVVVVVVVVVVVVVLVVVVVVLVVVLVVVLVVDALVVLCCQAAPPNPVSLLVVLLVLLQADDDDLSSLVSNLLSSLVSHGQQLSSQLSSLSNVQHHDVNLVVCCVPPHDVVSCVRVVVSSVVSSVVSVVCSVVDDSVVVNVPPPVVVD/DDPVVVVVVVVCVVVVVVVVVLVVVCVVVVVVSVVVVVVVVVVVVVLVVVVVVLVVVLVVVLVVDALVVLCCQAAPPNPVSLLVVLLVLLQADDDDLSSLVSNLLSSLVSHGQQLSSQLSSLNNVQRHDVNLVVCCVPPHDVVSCVRVVVSSVVSSVVSVVCSVVDDSVRVNVPDPVVVD

Nearest PDB structures (foldseek):
  8zh8-assembly1_R  TM=2.396E-01  e=6.205E+00  Homo sapiens
  7xa3-assembly1_R  TM=2.519E-01  e=8.915E+00  Homo sapiens
  8zh8-assembly1_R  TM=2.392E-01  e=9.382E+00  Homo sapiens